Protein AF-0000000083949995 (afdb_homodimer)

pLDDT: mean 86.21, std 14.15, range [39.47, 97.12]

Solvent-accessible surface area (backbone atoms only — not comparable to full-atom values): 12302 Å² total; per-residue (Å²): 50,72,41,82,47,76,64,85,43,72,35,33,50,28,33,36,35,37,38,55,28,45,65,59,47,41,62,67,45,48,41,55,49,50,54,50,35,31,74,74,56,61,33,30,23,38,38,35,40,34,31,65,62,42,56,24,32,63,64,67,66,66,89,62,36,78,58,65,65,54,72,90,52,53,33,38,36,41,29,36,35,34,86,53,47,53,37,29,50,35,52,46,36,40,58,22,84,34,44,59,39,68,32,53,62,93,39,43,68,59,47,52,51,55,52,45,60,62,25,73,97,50,73,40,82,47,78,64,83,42,73,35,32,50,27,33,36,35,39,38,55,28,46,67,60,47,41,64,66,44,49,41,52,50,50,54,51,34,31,73,75,56,60,30,30,25,40,39,34,40,35,32,65,62,42,57,23,32,64,64,67,62,64,87,64,40,75,59,63,63,54,74,90,54,52,33,38,36,42,28,37,36,33,85,53,48,56,36,30,50,34,52,46,34,41,58,22,83,33,40,55,42,67,32,52,59,93,38,42,68,59,48,50,52,55,53,45,61,61,25,74,98

Radius of gyration: 17.18 Å; Cα contacts (8 Å, |Δi|>4): 533; chains: 2; bounding box: 34×46×38 Å

Structure (mmCIF, N/CA/C/O backbone):
data_AF-0000000083949995-model_v1
#
loop_
_entity.id
_entity.type
_entity.pdbx_description
1 polymer 'DUF3478 domain-containing protein'
#
loop_
_atom_site.group_PDB
_atom_site.id
_atom_site.type_symbol
_atom_site.label_atom_id
_atom_site.label_alt_id
_atom_site.label_comp_id
_atom_site.label_asym_id
_atom_site.label_entity_id
_atom_site.label_seq_id
_atom_site.pdbx_PDB_ins_code
_atom_site.Cartn_x
_atom_site.Cartn_y
_atom_site.Cartn_z
_atom_site.occupancy
_atom_site.B_iso_or_equiv
_atom_site.auth_seq_id
_atom_site.auth_comp_id
_atom_site.auth_asym_id
_atom_site.auth_atom_id
_atom_site.pdbx_PDB_model_num
ATOM 1 N N . MET A 1 1 ? 6.445 -4.422 -16.141 1 88 1 MET A N 1
ATOM 2 C CA . MET A 1 1 ? 5.672 -5.441 -16.859 1 88 1 MET A CA 1
ATOM 3 C C . MET A 1 1 ? 5.277 -6.57 -15.906 1 88 1 MET A C 1
ATOM 5 O O . MET A 1 1 ? 6.07 -6.984 -15.062 1 88 1 MET A O 1
ATOM 9 N N . LEU A 1 2 ? 4.105 -7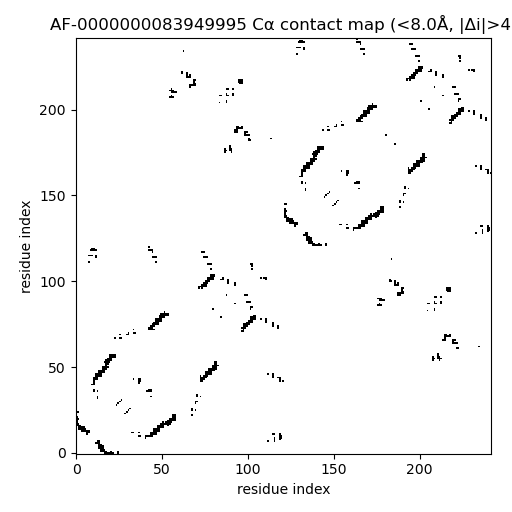.035 -16.078 1 89.69 2 LEU A N 1
ATOM 10 C CA . LEU A 1 2 ? 3.6 -8.172 -15.32 1 89.69 2 LEU A CA 1
ATOM 11 C C . LEU A 1 2 ? 3.406 -9.391 -16.219 1 89.69 2 LEU A C 1
ATOM 13 O O . LEU A 1 2 ? 2.799 -9.281 -17.297 1 89.69 2 LEU A O 1
ATOM 17 N N . CYS A 1 3 ? 3.977 -10.516 -15.781 1 91.12 3 CYS A N 1
ATOM 18 C CA . CYS A 1 3 ? 3.838 -11.758 -16.531 1 91.12 3 CYS A CA 1
ATOM 19 C C . CYS A 1 3 ? 3.33 -12.883 -15.641 1 91.12 3 CYS A C 1
ATOM 21 O O . CYS A 1 3 ? 3.756 -13.008 -14.492 1 91.12 3 CYS A O 1
ATOM 23 N N . GLN A 1 4 ? 2.465 -13.617 -16.266 1 92.25 4 GLN A N 1
ATOM 24 C CA . GLN A 1 4 ? 1.981 -14.758 -15.5 1 92.25 4 GLN A CA 1
ATOM 25 C C . GLN A 1 4 ? 3.033 -15.867 -15.438 1 92.25 4 GLN A C 1
ATOM 27 O O . GLN A 1 4 ? 3.695 -16.156 -16.438 1 92.25 4 GLN A O 1
ATOM 32 N N . ILE A 1 5 ? 3.17 -16.438 -14.266 1 94.69 5 ILE A N 1
ATOM 33 C CA . ILE A 1 5 ? 4.016 -17.609 -14.062 1 94.69 5 ILE A CA 1
ATOM 34 C C . ILE A 1 5 ? 3.164 -18.781 -13.586 1 94.69 5 ILE A C 1
ATOM 36 O O . ILE A 1 5 ? 1.968 -18.625 -13.328 1 94.69 5 ILE A O 1
ATOM 40 N N . PRO A 1 6 ? 3.713 -19.938 -13.57 1 93.38 6 PRO A N 1
ATOM 41 C CA . PRO A 1 6 ? 2.904 -21.094 -13.172 1 93.38 6 PRO A CA 1
ATOM 42 C C . PRO A 1 6 ? 2.289 -20.922 -11.781 1 93.38 6 PRO A C 1
ATOM 44 O O . PRO A 1 6 ? 2.93 -20.375 -10.883 1 93.38 6 PRO A O 1
ATOM 47 N N . ASP A 1 7 ? 1.071 -21.375 -11.672 1 90.69 7 ASP A N 1
ATOM 48 C CA . ASP A 1 7 ? 0.373 -21.297 -10.391 1 90.69 7 ASP A CA 1
ATOM 49 C C . ASP A 1 7 ? 1.076 -22.125 -9.328 1 90.69 7 ASP A C 1
ATOM 51 O O . ASP A 1 7 ? 1.482 -23.266 -9.586 1 90.69 7 ASP A O 1
ATOM 55 N N . ILE A 1 8 ? 1.112 -21.562 -8.18 1 94 8 ILE A N 1
ATOM 56 C CA . ILE A 1 8 ? 1.833 -22.266 -7.121 1 94 8 ILE A CA 1
ATOM 57 C C . ILE A 1 8 ? 0.84 -22.984 -6.203 1 94 8 ILE A C 1
ATOM 59 O O . ILE A 1 8 ? 1.227 -23.844 -5.41 1 94 8 ILE A O 1
ATOM 63 N N . ALA A 1 9 ? -0.444 -22.625 -6.25 1 93.12 9 ALA A N 1
ATOM 64 C CA . ALA A 1 9 ? -1.519 -23.219 -5.465 1 93.12 9 ALA A CA 1
ATOM 65 C C . ALA A 1 9 ? -2.887 -22.797 -5.992 1 93.12 9 ALA A C 1
ATOM 67 O O . ALA A 1 9 ? -2.998 -21.828 -6.738 1 93.12 9 ALA A O 1
ATOM 68 N N . LYS A 1 10 ? -3.861 -23.547 -5.633 1 91 10 LYS A N 1
ATOM 69 C CA . LYS A 1 10 ? -5.219 -23.156 -5.996 1 91 10 LYS A CA 1
ATOM 70 C C . LYS A 1 10 ? -5.582 -21.812 -5.395 1 91 10 LYS A C 1
ATOM 72 O O . LYS A 1 10 ? -5.262 -21.531 -4.238 1 91 10 LYS A O 1
ATOM 77 N N . GLY A 1 11 ? -6.195 -20.953 -6.227 1 94 11 GLY A N 1
ATOM 78 C CA . GLY A 1 11 ? -6.68 -19.672 -5.73 1 94 11 GLY A CA 1
ATOM 79 C C . GLY A 1 11 ? -5.59 -18.625 -5.633 1 94 11 GLY A C 1
ATOM 80 O O . GLY A 1 11 ? -5.828 -17.516 -5.148 1 94 11 GLY A O 1
ATOM 81 N N . VAL A 1 12 ? -4.375 -19.078 -6.082 1 96.69 12 VAL A N 1
ATOM 82 C CA . VAL A 1 12 ? -3.256 -18.141 -6.035 1 96.69 12 VAL A CA 1
ATOM 83 C C . VAL A 1 12 ? -2.879 -17.703 -7.453 1 96.69 12 VAL A C 1
ATOM 85 O O . VAL A 1 12 ? -2.51 -18.547 -8.281 1 96.69 12 VAL A O 1
ATOM 88 N N . ILE A 1 13 ? -3.027 -16.453 -7.723 1 96.56 13 ILE A N 1
ATOM 89 C CA . ILE A 1 13 ? -2.518 -15.891 -8.969 1 96.56 13 ILE A CA 1
ATOM 90 C C . ILE A 1 13 ? -1.02 -15.625 -8.844 1 96.56 13 ILE A C 1
ATOM 92 O O . ILE A 1 13 ? -0.593 -14.836 -7.992 1 96.56 13 ILE A O 1
ATOM 96 N N . SER A 1 14 ? -0.223 -16.266 -9.672 1 97.12 14 SER A N 1
ATOM 97 C CA . SER A 1 14 ? 1.23 -16.156 -9.609 1 97.12 14 SER A CA 1
ATOM 98 C C . SER A 1 14 ? 1.772 -15.312 -10.766 1 97.12 14 SER A C 1
ATOM 100 O O . SER A 1 14 ? 1.531 -15.633 -11.93 1 97.12 14 SER A O 1
ATOM 102 N N . LEU A 1 15 ? 2.551 -14.281 -10.367 1 96.56 15 LEU A N 1
ATOM 103 C CA . LEU A 1 15 ? 3.027 -13.336 -11.367 1 96.56 15 LEU A CA 1
ATOM 104 C C . LEU A 1 15 ? 4.512 -13.047 -11.18 1 96.56 15 LEU A C 1
ATOM 106 O O . LEU A 1 15 ? 5.062 -13.273 -10.102 1 96.56 15 LEU A O 1
ATOM 110 N N . PHE A 1 16 ? 5.102 -12.578 -12.258 1 95.44 16 PHE A N 1
ATOM 111 C CA . PHE A 1 16 ? 6.438 -12 -12.258 1 95.44 16 PHE A CA 1
ATOM 112 C C . PHE A 1 16 ? 6.398 -10.539 -12.688 1 95.44 16 PHE A C 1
ATOM 114 O O . PHE A 1 16 ? 5.742 -10.195 -13.672 1 95.44 16 PHE A O 1
ATOM 121 N N . ALA A 1 17 ? 7.055 -9.719 -11.891 1 93.62 17 ALA A N 1
ATOM 122 C CA . ALA A 1 17 ? 7.051 -8.281 -12.164 1 93.62 17 ALA A CA 1
ATOM 123 C C . ALA A 1 17 ? 8.469 -7.766 -12.406 1 93.62 17 ALA A C 1
ATOM 125 O O . ALA A 1 17 ? 9.375 -8.062 -11.633 1 93.62 17 ALA A O 1
ATOM 126 N N . SER A 1 18 ? 8.586 -6.984 -13.492 1 91.31 18 SER A N 1
ATOM 127 C CA . SER A 1 18 ? 9.875 -6.383 -13.82 1 91.31 18 SER A CA 1
ATOM 128 C C . SER A 1 18 ? 9.703 -5.016 -14.477 1 91.31 18 SER A C 1
ATOM 130 O O . SER A 1 18 ? 8.734 -4.793 -15.211 1 91.31 18 SER A O 1
ATOM 132 N N . GLY A 1 19 ? 10.688 -4.207 -14.164 1 88.44 19 GLY A N 1
ATOM 133 C CA . GLY A 1 19 ? 10.633 -2.883 -14.758 1 88.44 19 GLY A CA 1
ATOM 134 C C . GLY A 1 19 ? 9.453 -2.061 -14.281 1 88.44 19 GLY A C 1
ATOM 135 O O . GLY A 1 19 ? 9.164 -2.023 -13.078 1 88.44 19 GLY A O 1
ATOM 136 N N . ARG A 1 20 ? 8.828 -1.387 -15.25 1 84.06 20 ARG A N 1
ATOM 137 C CA . ARG A 1 20 ? 7.688 -0.539 -14.93 1 84.06 20 ARG A CA 1
ATOM 138 C C . ARG A 1 20 ? 6.375 -1.277 -15.172 1 84.06 20 ARG A C 1
ATOM 140 O O . ARG A 1 20 ? 6.172 -1.866 -16.234 1 84.06 20 ARG A O 1
ATOM 147 N N . ILE A 1 21 ? 5.602 -1.293 -14.133 1 84.12 21 ILE A N 1
ATOM 148 C CA . ILE A 1 21 ? 4.27 -1.872 -14.289 1 84.12 21 ILE A CA 1
ATOM 149 C C . ILE A 1 21 ? 3.301 -0.808 -14.797 1 84.12 21 ILE A C 1
ATOM 151 O O . ILE A 1 21 ? 3.248 0.301 -14.258 1 84.12 21 ILE A O 1
ATOM 155 N N . THR A 1 22 ? 2.551 -1.079 -15.781 1 80.81 22 THR A N 1
ATOM 156 C CA . THR A 1 22 ? 1.677 -0.089 -16.406 1 80.81 22 THR A CA 1
ATOM 157 C C . THR A 1 22 ? 0.242 -0.25 -15.906 1 80.81 22 THR A C 1
ATOM 159 O O . THR A 1 22 ? -0.129 -1.309 -15.398 1 80.81 22 THR A O 1
ATOM 162 N N . ALA A 1 23 ? -0.52 0.816 -16.156 1 76.69 23 ALA A N 1
ATOM 163 C CA . ALA A 1 23 ? -1.946 0.762 -15.852 1 76.69 23 ALA A CA 1
ATOM 164 C C . ALA A 1 23 ? -2.641 -0.337 -16.641 1 76.69 23 ALA A C 1
ATOM 166 O O . ALA A 1 23 ? -3.578 -0.97 -16.156 1 76.69 23 ALA A O 1
ATOM 167 N N . GLU A 1 24 ? -2.135 -0.573 -17.766 1 80.5 24 GLU A N 1
ATOM 168 C CA . GLU A 1 24 ? -2.697 -1.604 -18.641 1 80.5 24 GLU A CA 1
ATOM 169 C C . GLU A 1 24 ? -2.504 -2.994 -18.031 1 80.5 24 GLU A C 1
ATOM 171 O O . GLU A 1 24 ? -3.379 -3.855 -18.156 1 80.5 24 GLU A O 1
ATOM 176 N N . ASP A 1 25 ? -1.378 -3.207 -17.422 1 83.69 25 ASP A N 1
ATOM 177 C CA . ASP A 1 25 ? -1.122 -4.484 -16.766 1 83.69 25 ASP A CA 1
ATOM 178 C C . ASP A 1 25 ? -2.154 -4.758 -15.672 1 83.69 25 ASP A C 1
ATOM 180 O O . ASP A 1 25 ? -2.646 -5.883 -15.539 1 83.69 25 ASP A O 1
ATOM 184 N N . TYR A 1 26 ? -2.527 -3.729 -15.039 1 83.06 26 TYR A N 1
ATOM 185 C CA . TYR A 1 26 ? -3.498 -3.885 -13.961 1 83.06 26 TYR A CA 1
ATOM 186 C C . TYR A 1 26 ? -4.91 -4.047 -14.516 1 83.06 26 TYR A C 1
ATOM 188 O O . TYR A 1 26 ? -5.641 -4.953 -14.117 1 83.06 26 TYR A O 1
ATOM 196 N N . ARG A 1 27 ? -5.203 -3.18 -15.422 1 82.69 27 ARG A N 1
ATOM 197 C CA . ARG A 1 27 ? -6.57 -3.105 -15.93 1 82.69 27 ARG A CA 1
ATOM 198 C C . ARG A 1 27 ? -6.902 -4.316 -16.797 1 82.69 27 ARG A C 1
ATOM 200 O O . ARG A 1 27 ? -8.008 -4.859 -16.719 1 82.69 27 ARG A O 1
ATOM 207 N N . THR A 1 28 ? -5.934 -4.742 -17.5 1 84.12 28 THR A N 1
ATOM 208 C CA . THR A 1 28 ? -6.258 -5.73 -18.516 1 84.12 28 THR A CA 1
ATOM 209 C C . THR A 1 28 ? -5.906 -7.137 -18.047 1 84.12 28 THR A C 1
ATOM 211 O O . THR A 1 28 ? -6.547 -8.109 -18.453 1 84.12 28 THR A O 1
ATOM 214 N N . TYR A 1 29 ? -5.004 -7.129 -17.172 1 86.81 29 TYR A N 1
ATOM 215 C CA . TYR A 1 29 ? -4.566 -8.469 -16.781 1 86.81 29 TYR A CA 1
ATOM 216 C C . TYR A 1 29 ? -4.98 -8.781 -15.359 1 86.81 29 TYR A C 1
ATOM 218 O O . TYR A 1 29 ? -5.734 -9.727 -15.117 1 86.81 29 TYR A O 1
ATOM 226 N N . LEU A 1 30 ? -4.602 -7.98 -14.445 1 89.81 30 LEU A N 1
ATOM 227 C CA . LEU A 1 30 ? -4.742 -8.328 -13.031 1 89.81 30 LEU A CA 1
ATOM 228 C C . LEU A 1 30 ? -6.199 -8.234 -12.594 1 89.81 30 LEU A C 1
ATOM 230 O O . LEU A 1 30 ? -6.703 -9.125 -11.906 1 89.81 30 LEU A O 1
ATOM 234 N N . ARG A 1 31 ? -6.867 -7.199 -13.047 1 91.38 31 ARG A N 1
ATOM 235 C CA . ARG A 1 31 ? -8.25 -6.973 -12.625 1 91.38 31 ARG A CA 1
ATOM 236 C C . ARG A 1 31 ? -9.148 -8.125 -13.062 1 91.38 31 ARG A C 1
ATOM 238 O O . ARG A 1 31 ? -9.852 -8.711 -12.242 1 91.38 31 ARG A O 1
ATOM 245 N N . PRO A 1 32 ? -9.086 -8.547 -14.344 1 93.94 32 PRO A N 1
ATOM 246 C CA . PRO A 1 32 ? -9.914 -9.688 -14.758 1 93.94 32 PRO A CA 1
ATOM 247 C C . PRO A 1 32 ? -9.5 -10.992 -14.094 1 93.94 32 PRO A C 1
ATOM 249 O O . PRO A 1 32 ? -10.352 -11.844 -13.812 1 93.94 32 PRO A O 1
ATOM 252 N N . ALA A 1 33 ? -8.266 -11.148 -13.875 1 93.56 33 ALA A N 1
ATOM 253 C CA . ALA A 1 33 ? -7.773 -12.367 -13.227 1 93.56 33 ALA A CA 1
ATOM 254 C C . ALA A 1 33 ? -8.328 -12.5 -11.812 1 93.56 33 ALA A C 1
ATOM 256 O O . ALA A 1 33 ? -8.773 -13.578 -11.414 1 93.56 33 ALA A O 1
ATOM 257 N N . ILE A 1 34 ? -8.383 -11.43 -11.117 1 94.75 34 ILE A N 1
ATOM 258 C CA . ILE A 1 34 ? -8.883 -11.445 -9.742 1 94.75 34 ILE A CA 1
ATOM 259 C C . ILE A 1 34 ? -10.367 -11.805 -9.742 1 94.75 34 ILE A C 1
ATOM 261 O O . ILE A 1 34 ? -10.812 -12.625 -8.93 1 94.75 34 ILE A O 1
ATOM 265 N N . LYS A 1 35 ? -11.078 -11.258 -10.672 1 95.06 35 LYS A N 1
ATOM 266 C CA . LYS A 1 35 ? -12.508 -11.523 -10.75 1 95.06 35 LYS A CA 1
ATOM 267 C C . LYS A 1 35 ? -12.781 -12.992 -11.078 1 95.06 35 LYS A C 1
ATOM 269 O O . LYS A 1 35 ? -13.648 -13.617 -10.469 1 95.06 35 LYS A O 1
ATOM 274 N N . SER A 1 36 ? -12.023 -13.461 -11.977 1 94.81 36 SER A N 1
ATOM 275 C CA . SER A 1 36 ? -12.188 -14.852 -12.391 1 94.81 36 SER A CA 1
ATOM 276 C C . SER A 1 36 ? -11.867 -15.812 -11.25 1 94.81 36 SER A C 1
ATOM 278 O O . SER A 1 36 ? -12.609 -16.766 -11 1 94.81 36 SER A O 1
ATOM 280 N N . TYR A 1 37 ? -10.75 -15.555 -10.609 1 94.06 37 TYR A N 1
ATOM 281 C CA . TYR A 1 37 ? -10.344 -16.422 -9.5 1 94.06 37 TYR A CA 1
ATOM 282 C C . TYR A 1 37 ? -11.352 -16.359 -8.359 1 94.06 37 TYR A C 1
ATOM 284 O O . TYR A 1 37 ? -11.617 -17.359 -7.699 1 94.06 37 TYR A O 1
ATOM 292 N N . ARG A 1 38 ? -11.883 -15.195 -8.172 1 94.88 38 ARG A N 1
ATOM 293 C CA . ARG A 1 38 ? -12.891 -15.039 -7.121 1 94.88 38 ARG A CA 1
ATOM 294 C C . ARG A 1 38 ? -14.117 -15.891 -7.41 1 94.88 38 ARG A C 1
ATOM 296 O O . ARG A 1 38 ? -14.656 -16.547 -6.512 1 94.88 38 ARG A O 1
ATOM 303 N N . GLN A 1 39 ? -14.531 -15.93 -8.602 1 94.31 39 GLN A N 1
ATOM 304 C CA . GLN A 1 39 ? -15.695 -16.703 -9.016 1 94.31 39 GLN A CA 1
ATOM 305 C C . GLN A 1 39 ? -15.43 -18.188 -8.93 1 94.31 39 GLN A C 1
ATOM 307 O O . GLN A 1 39 ? -16.312 -18.969 -8.531 1 94.31 39 GLN A O 1
ATOM 312 N N . GLU A 1 40 ? -14.227 -18.531 -9.164 1 92.81 40 GLU A N 1
ATOM 313 C CA . GLU A 1 40 ? -13.898 -19.953 -9.266 1 92.81 40 GLU A CA 1
ATOM 314 C C . GLU A 1 40 ? -13.547 -20.531 -7.902 1 92.81 40 GLU A C 1
ATOM 316 O O . GLU A 1 40 ? -13.93 -21.672 -7.59 1 92.81 40 GLU A O 1
ATOM 321 N N . TRP A 1 41 ? -12.867 -19.719 -7.039 1 91.81 41 TRP A N 1
ATOM 322 C CA . TRP A 1 41 ? -12.289 -20.312 -5.84 1 91.81 41 TRP A CA 1
ATOM 323 C C . TRP A 1 41 ? -12.766 -19.594 -4.582 1 91.81 41 TRP A C 1
ATOM 325 O O . TRP A 1 41 ? -12.539 -20.078 -3.467 1 91.81 41 TRP A O 1
ATOM 335 N N . GLY A 1 42 ? -13.375 -18.469 -4.781 1 91.5 42 GLY A N 1
ATOM 336 C CA . GLY A 1 42 ? -13.758 -17.656 -3.633 1 91.5 42 GLY A CA 1
ATOM 337 C C . GLY A 1 42 ? -12.609 -16.859 -3.061 1 91.5 42 GLY A C 1
ATOM 338 O O . GLY A 1 42 ? -12.578 -15.625 -3.18 1 91.5 42 GLY A O 1
ATOM 339 N N . GLN A 1 43 ? -11.617 -17.609 -2.68 1 92.56 43 GLN A N 1
ATOM 340 C CA . GLN A 1 43 ? -10.422 -16.953 -2.168 1 92.56 43 GLN A CA 1
ATOM 341 C C . GLN A 1 43 ? -9.492 -16.531 -3.305 1 92.56 43 GLN A C 1
ATOM 343 O O . GLN A 1 43 ? -9.273 -17.297 -4.242 1 92.56 43 GLN A O 1
ATOM 348 N N . VAL A 1 44 ? -9.008 -15.367 -3.199 1 95.44 44 VAL A N 1
ATOM 349 C CA . VAL A 1 44 ? -8.07 -14.883 -4.207 1 95.44 44 VAL A CA 1
ATOM 350 C C . VAL A 1 44 ? -6.809 -14.352 -3.529 1 95.44 44 VAL A C 1
ATOM 352 O O . VAL A 1 44 ? -6.859 -13.367 -2.787 1 95.44 44 VAL A O 1
ATOM 355 N N . CYS A 1 45 ? -5.742 -15.016 -3.787 1 96.38 45 CYS A N 1
ATOM 356 C CA . CYS A 1 45 ? -4.434 -14.625 -3.277 1 96.38 45 CYS A CA 1
ATOM 357 C C . CYS A 1 45 ? -3.473 -14.312 -4.418 1 96.38 45 CYS A C 1
ATOM 359 O O . CYS A 1 45 ? -3.578 -14.898 -5.496 1 96.38 45 CYS A O 1
ATOM 361 N N . LEU A 1 46 ? -2.57 -13.414 -4.168 1 96.56 46 LEU A N 1
ATOM 362 C CA . LEU A 1 46 ? -1.597 -12.992 -5.168 1 96.56 46 LEU A CA 1
ATOM 363 C C . LEU A 1 46 ? -0.176 -13.305 -4.711 1 96.56 46 LEU A C 1
ATOM 365 O O . LEU A 1 46 ? 0.202 -12.977 -3.582 1 96.56 46 LEU A O 1
ATOM 369 N N . TYR A 1 47 ? 0.503 -13.945 -5.531 1 96.81 47 TYR A N 1
ATOM 370 C CA . TYR A 1 47 ? 1.932 -14.211 -5.402 1 96.81 47 TYR A CA 1
ATOM 371 C C . TYR A 1 47 ? 2.719 -13.508 -6.5 1 96.81 47 TYR A C 1
ATOM 373 O O . TYR A 1 47 ? 2.527 -13.789 -7.684 1 96.81 47 TYR A O 1
ATOM 381 N N . ILE A 1 48 ? 3.709 -12.578 -6.148 1 96.5 48 ILE A N 1
ATOM 382 C CA . ILE A 1 48 ? 4.43 -11.797 -7.145 1 96.5 48 ILE A CA 1
ATOM 383 C C . ILE A 1 48 ? 5.934 -11.906 -6.898 1 96.5 48 ILE A C 1
ATOM 385 O O . ILE A 1 48 ? 6.434 -11.461 -5.863 1 96.5 48 ILE A O 1
ATOM 389 N N . GLU A 1 49 ? 6.586 -12.477 -7.844 1 97.12 49 GLU A N 1
ATOM 390 C CA . GLU A 1 49 ? 8.047 -12.414 -7.848 1 97.12 49 GLU A CA 1
ATOM 391 C C . GLU A 1 49 ? 8.539 -11.133 -8.516 1 97.12 49 GLU A C 1
ATOM 393 O O . GLU A 1 49 ? 8.258 -10.891 -9.688 1 97.12 49 GLU A O 1
ATOM 398 N N . ALA A 1 50 ? 9.305 -10.359 -7.832 1 95.62 50 ALA A N 1
ATOM 399 C CA . ALA A 1 50 ? 9.766 -9.07 -8.336 1 95.62 50 ALA A CA 1
ATOM 400 C C . ALA A 1 50 ? 11.242 -9.125 -8.727 1 95.62 50 ALA A C 1
ATOM 402 O O . ALA A 1 50 ? 12.062 -9.656 -7.98 1 95.62 50 ALA A O 1
ATOM 403 N N . ASP A 1 51 ? 11.492 -8.547 -9.805 1 94.19 51 ASP A N 1
ATOM 404 C CA . ASP A 1 51 ? 12.859 -8.391 -10.297 1 94.19 51 ASP A CA 1
ATOM 405 C C . ASP A 1 51 ? 13.547 -7.211 -9.617 1 94.19 51 ASP A C 1
ATOM 407 O O . ASP A 1 51 ? 12.891 -6.281 -9.156 1 94.19 51 ASP A O 1
ATOM 411 N N . VAL A 1 52 ? 14.875 -7.164 -9.633 1 92.25 52 VAL A N 1
ATOM 412 C CA . VAL A 1 52 ? 15.656 -6.113 -8.984 1 92.25 52 VAL A CA 1
ATOM 413 C C . VAL A 1 52 ? 15.469 -4.797 -9.734 1 92.25 52 VAL A C 1
ATOM 415 O O . VAL A 1 52 ? 15.742 -3.723 -9.188 1 92.25 52 VAL A O 1
ATOM 418 N N . LEU A 1 53 ? 14.938 -4.863 -10.953 1 91.06 53 LEU A N 1
ATOM 419 C CA . LEU A 1 53 ? 14.781 -3.664 -11.766 1 91.06 53 LEU A CA 1
ATOM 420 C C . LEU A 1 53 ? 13.375 -3.09 -11.617 1 91.06 53 LEU A C 1
ATOM 422 O O . LEU A 1 53 ? 13.016 -2.123 -12.297 1 91.06 53 LEU A O 1
ATOM 426 N N . LEU A 1 54 ? 12.602 -3.602 -10.711 1 90.69 54 LEU A N 1
ATOM 427 C CA . LEU A 1 54 ? 11.234 -3.139 -10.516 1 90.69 54 LEU A CA 1
ATOM 428 C C . LEU A 1 54 ? 11.211 -1.697 -10.016 1 90.69 54 LEU A C 1
ATOM 430 O O . LEU A 1 54 ? 11.906 -1.357 -9.055 1 90.69 54 LEU A O 1
ATOM 434 N N . GLU A 1 55 ? 10.461 -0.797 -10.609 1 81.88 55 GLU A N 1
ATOM 435 C CA . GLU A 1 55 ? 10.344 0.613 -10.258 1 81.88 55 GLU A CA 1
ATOM 436 C C . GLU A 1 55 ? 8.961 0.921 -9.68 1 81.88 55 GLU A C 1
ATOM 438 O O . GLU A 1 55 ? 8.797 1.9 -8.945 1 81.88 55 GLU A O 1
ATOM 443 N N . GLY A 1 56 ? 8.078 0.115 -9.977 1 70.06 56 GLY A N 1
ATOM 444 C CA . GLY A 1 56 ? 6.695 0.377 -9.617 1 70.06 56 GLY A CA 1
ATOM 445 C C . GLY A 1 56 ? 5.812 0.646 -10.828 1 70.06 56 GLY A C 1
ATOM 446 O O . GLY A 1 56 ? 5.988 0.028 -11.875 1 70.06 56 GLY A O 1
ATOM 447 N N . TRP A 1 57 ? 4.773 1.236 -10.672 1 61.16 57 TRP A N 1
ATOM 448 C CA . TRP A 1 57 ? 3.867 1.475 -11.789 1 61.16 57 TRP A CA 1
ATOM 449 C C . TRP A 1 57 ? 3.914 2.936 -12.227 1 61.16 57 TRP A C 1
ATOM 451 O O . TRP A 1 57 ? 4.395 3.797 -11.484 1 61.16 57 TRP A O 1
ATOM 461 N N . GLU A 1 58 ? 3.83 3.189 -13.703 1 55.19 58 GLU A N 1
ATOM 462 C CA . GLU A 1 58 ? 3.771 4.551 -14.234 1 55.19 58 GLU A CA 1
ATOM 463 C C . GLU A 1 58 ? 2.67 5.359 -13.555 1 55.19 58 GLU A C 1
ATOM 465 O O . GLU A 1 58 ? 1.507 4.949 -13.547 1 55.19 58 GLU A O 1
ATOM 470 N N . MET A 1 59 ? 3.045 5.863 -12.625 1 48.41 59 MET A N 1
ATOM 471 C CA . MET A 1 59 ? 2.016 6.734 -12.062 1 48.41 59 MET A CA 1
ATOM 472 C C . MET A 1 59 ? 1.436 7.652 -13.125 1 48.41 59 MET A C 1
ATOM 474 O O . MET A 1 59 ? 2.17 8.391 -13.781 1 48.41 59 MET A O 1
ATOM 478 N N . ALA A 1 60 ? 0.866 7.453 -14.242 1 44 60 ALA A N 1
ATOM 479 C CA . ALA A 1 60 ? 0.244 8.695 -14.703 1 44 60 ALA A CA 1
ATOM 480 C C . ALA A 1 60 ? -0.053 9.625 -13.539 1 44 60 ALA A C 1
ATOM 482 O O . ALA A 1 60 ? -0.209 9.18 -12.398 1 44 60 ALA A O 1
ATOM 483 N N . SER A 1 61 ? -0.248 11.094 -13.789 1 39.62 61 SER A N 1
ATOM 484 C CA . SER A 1 61 ? -0.368 12.281 -12.953 1 39.62 61 SER A CA 1
ATOM 485 C C . SER A 1 61 ? -1.064 11.961 -11.633 1 39.62 61 SER A C 1
ATOM 487 O O . SER A 1 61 ? -2.008 11.172 -11.602 1 39.62 61 SER A O 1
ATOM 489 N N . LEU A 1 62 ? -0.515 12.039 -10.32 1 41.31 62 LEU A N 1
ATOM 490 C CA . LEU A 1 62 ? -1.063 12.32 -9 1 41.31 62 LEU A CA 1
ATOM 491 C C . LEU A 1 62 ? -2.48 12.875 -9.102 1 41.31 62 LEU A C 1
ATOM 493 O O . LEU A 1 62 ? -3.242 12.828 -8.133 1 41.31 62 LEU A O 1
ATOM 497 N N . SER A 1 63 ? -2.598 14.023 -9.781 1 39.94 63 SER A N 1
ATOM 498 C CA . SER A 1 63 ? -3.852 14.773 -9.75 1 39.94 63 SER A CA 1
ATOM 499 C C . SER A 1 63 ? -5.039 13.875 -10.078 1 39.94 63 SER A C 1
ATOM 501 O O . SER A 1 63 ? -6.191 14.266 -9.875 1 39.94 63 SER A O 1
ATOM 503 N N . GLY A 1 64 ? -4.887 13.031 -11.156 1 40.53 64 GLY A N 1
ATOM 504 C CA . GLY A 1 64 ? -5.957 12.102 -11.492 1 40.53 64 GLY A CA 1
ATOM 505 C C . GLY A 1 64 ? -5.871 10.789 -10.734 1 40.53 64 GLY A C 1
ATOM 506 O O . GLY A 1 64 ? -5.57 9.75 -11.32 1 40.53 64 GLY A O 1
ATOM 507 N N . ALA A 1 65 ? -5.355 10.719 -9.797 1 42.38 65 ALA A N 1
ATOM 508 C CA . ALA A 1 65 ? -5.281 9.602 -8.844 1 42.38 65 ALA A CA 1
ATOM 509 C C . ALA A 1 65 ? -6.422 8.617 -9.07 1 42.38 65 ALA A C 1
ATOM 511 O O . ALA A 1 65 ? -7.129 8.25 -8.133 1 42.38 65 ALA A O 1
ATOM 512 N N . GLY A 1 66 ? -7.207 8.836 -9.883 1 47.22 66 GLY A N 1
ATOM 513 C CA . GLY A 1 66 ? -8.305 7.902 -10.086 1 47.22 66 GLY A CA 1
ATOM 514 C C . GLY A 1 66 ? -7.844 6.469 -10.266 1 47.22 66 GLY A C 1
ATOM 515 O O . GLY A 1 66 ? -7.684 5.996 -11.391 1 47.22 66 GLY A O 1
ATOM 516 N N . GLU A 1 67 ? -6.773 6.164 -9.438 1 54.09 67 GLU A N 1
ATOM 517 C CA . GLU A 1 67 ? -5.902 4.992 -9.383 1 54.09 67 GLU A CA 1
ATOM 518 C C . GLU A 1 67 ? -6.695 3.703 -9.555 1 54.09 67 GLU A C 1
ATOM 520 O O . GLU A 1 67 ? -7.906 3.676 -9.312 1 54.09 67 GLU A O 1
ATOM 525 N N . VAL A 1 68 ? -6.121 2.949 -10.445 1 61.06 68 VAL A N 1
ATOM 526 C CA . VAL A 1 68 ? -6.633 1.599 -10.656 1 61.06 68 VAL A CA 1
ATOM 527 C C . VAL A 1 68 ? -6.863 0.919 -9.312 1 61.06 68 VAL A C 1
ATOM 529 O O . VAL A 1 68 ? -5.938 0.781 -8.508 1 61.06 68 VAL A O 1
ATOM 532 N N . GLN A 1 69 ? -8.047 1.036 -8.797 1 75.19 69 GLN A N 1
ATOM 533 C CA . GLN A 1 69 ? -8.422 0.227 -7.645 1 75.19 69 GLN A CA 1
ATOM 534 C C . GLN A 1 69 ? -8.789 -1.193 -8.062 1 75.19 69 GLN A C 1
ATOM 536 O O . GLN A 1 69 ? -9.641 -1.39 -8.93 1 75.19 69 GLN A O 1
ATOM 541 N N . LEU A 1 70 ? -7.93 -2.039 -7.512 1 85.75 70 LEU A N 1
ATOM 542 C CA . LEU A 1 70 ? -8.18 -3.453 -7.777 1 85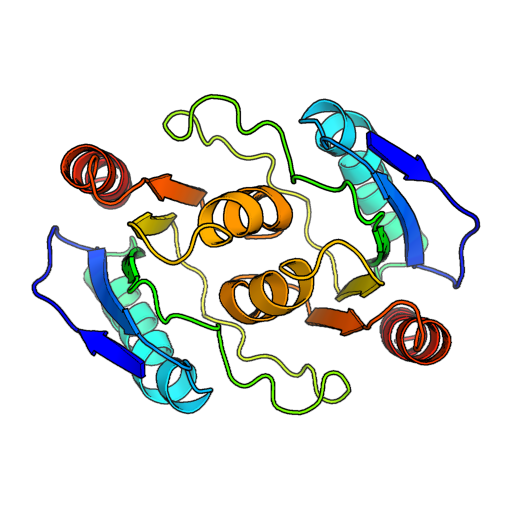.75 70 LEU A CA 1
ATOM 543 C C . LEU A 1 70 ? -9.375 -3.955 -6.973 1 85.75 70 LEU A C 1
ATOM 545 O O . LEU A 1 70 ? -9.664 -3.434 -5.895 1 85.75 70 LEU A O 1
ATOM 549 N N . PRO A 1 71 ? -10.086 -4.93 -7.633 1 88.69 71 PRO A N 1
ATOM 550 C CA . PRO A 1 71 ? -11.094 -5.59 -6.797 1 88.69 71 PRO A CA 1
ATOM 551 C C . PRO A 1 71 ? -10.492 -6.195 -5.527 1 88.69 71 PRO A C 1
ATOM 553 O O . PRO A 1 71 ? -9.281 -6.41 -5.453 1 88.69 71 PRO A O 1
ATOM 556 N N . PRO A 1 72 ? -11.352 -6.43 -4.578 1 89.5 72 PRO A N 1
ATOM 557 C CA . PRO A 1 72 ? -10.836 -6.984 -3.326 1 89.5 72 PRO A CA 1
ATOM 558 C C . PRO A 1 72 ? -10.172 -8.352 -3.514 1 89.5 72 PRO A C 1
ATOM 560 O O . PRO A 1 72 ? -10.617 -9.148 -4.344 1 89.5 72 PRO A O 1
ATOM 563 N N . PHE A 1 73 ? -9.172 -8.617 -2.793 1 92.81 73 PHE A N 1
ATOM 564 C CA . PHE A 1 73 ? -8.477 -9.898 -2.684 1 92.81 73 PHE A CA 1
ATOM 565 C C . PHE A 1 73 ? -8.031 -10.148 -1.246 1 92.81 73 PHE A C 1
ATOM 567 O O . PHE A 1 73 ? -8.164 -9.273 -0.388 1 92.81 73 PHE A O 1
ATOM 574 N N . ASP A 1 74 ? -7.516 -11.297 -1.007 1 92.31 74 ASP A N 1
ATOM 575 C CA . ASP A 1 74 ? -7.43 -11.703 0.392 1 92.31 74 ASP A CA 1
ATOM 576 C C . ASP A 1 74 ? -6 -11.586 0.913 1 92.31 74 ASP A C 1
ATOM 578 O O . ASP A 1 74 ? -5.785 -11.25 2.078 1 92.31 74 ASP A O 1
ATOM 582 N N . ALA A 1 75 ? -5.07 -11.867 0.024 1 92.88 75 ALA A N 1
ATOM 583 C CA . ALA A 1 75 ? -3.676 -11.781 0.456 1 92.88 75 ALA A CA 1
ATOM 584 C C . ALA A 1 75 ? -2.75 -11.516 -0.729 1 92.88 75 ALA A C 1
ATOM 586 O O . ALA A 1 75 ? -3.055 -11.898 -1.86 1 92.88 75 ALA A O 1
ATOM 587 N N . LEU A 1 76 ? -1.613 -10.898 -0.417 1 94.5 76 LEU A N 1
ATOM 588 C CA . LEU A 1 76 ? -0.579 -10.555 -1.388 1 94.5 76 LEU A CA 1
ATOM 589 C C . LEU A 1 76 ? 0.811 -10.758 -0.794 1 94.5 76 LEU A C 1
ATOM 591 O O 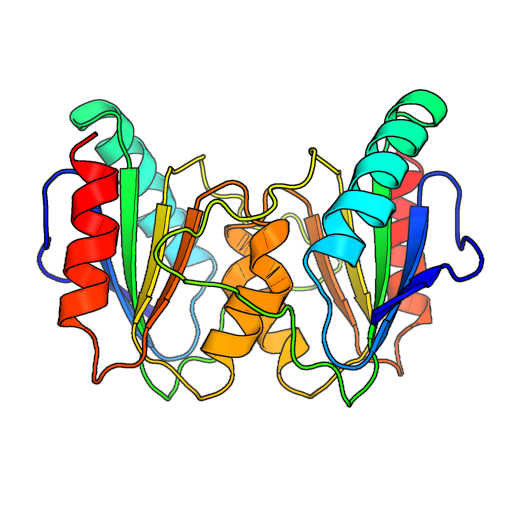. LEU A 1 76 ? 1.088 -10.305 0.318 1 94.5 76 LEU A O 1
ATOM 595 N N . VAL A 1 77 ? 1.642 -11.477 -1.475 1 94.12 77 VAL A N 1
ATOM 596 C CA . VAL A 1 77 ? 3.025 -11.602 -1.031 1 94.12 77 VAL A CA 1
ATOM 597 C C . VAL A 1 77 ? 3.969 -11.234 -2.174 1 94.12 77 VAL A C 1
ATOM 599 O O . VAL A 1 77 ? 3.801 -11.695 -3.303 1 94.12 77 VAL A O 1
ATOM 602 N N . PHE A 1 78 ? 4.906 -10.359 -1.883 1 94.38 78 PHE A N 1
ATOM 603 C CA . PHE A 1 78 ? 6.016 -10.078 -2.785 1 94.38 78 PHE A CA 1
ATOM 604 C C . PHE A 1 78 ? 7.238 -10.914 -2.428 1 94.38 78 PHE A C 1
ATOM 606 O O . PHE A 1 78 ? 7.547 -11.102 -1.249 1 94.38 78 PHE A O 1
ATOM 613 N N . VAL A 1 79 ? 7.875 -11.359 -3.449 1 95.88 79 VAL A N 1
ATOM 614 C CA . VAL A 1 79 ? 9.117 -12.094 -3.256 1 95.88 79 VAL A CA 1
ATOM 615 C C . VAL A 1 79 ? 10.242 -11.422 -4.035 1 95.88 79 VAL A C 1
ATOM 617 O O . VAL A 1 79 ? 10.164 -11.273 -5.258 1 95.88 79 VAL A O 1
ATOM 620 N N . GLY A 1 80 ? 11.25 -10.969 -3.299 1 95.69 80 GLY A N 1
ATOM 621 C CA . GLY A 1 80 ? 12.398 -10.312 -3.914 1 95.69 80 GLY A CA 1
ATOM 622 C C . GLY A 1 80 ? 12.148 -8.852 -4.234 1 95.69 80 GLY A C 1
ATOM 623 O O . GLY A 1 80 ? 11.5 -8.141 -3.463 1 95.69 80 GLY A O 1
ATOM 624 N N . GLY A 1 81 ? 12.789 -8.352 -5.395 1 93.75 81 GLY A N 1
ATOM 625 C CA . GLY A 1 81 ? 12.734 -6.953 -5.773 1 93.75 81 GLY A CA 1
ATOM 626 C C . GLY A 1 81 ? 13.906 -6.141 -5.254 1 93.75 81 GLY A C 1
ATOM 627 O O . GLY A 1 81 ? 14.789 -6.68 -4.586 1 93.75 81 GLY A O 1
ATOM 628 N N . PRO A 1 82 ? 13.898 -4.926 -5.719 1 92.75 82 PRO A N 1
ATOM 629 C CA . PRO A 1 82 ? 14.945 -4.059 -5.168 1 92.75 82 PRO A CA 1
ATOM 630 C C . PRO A 1 82 ? 14.852 -3.912 -3.65 1 92.75 82 PRO A C 1
ATOM 632 O O . PRO A 1 82 ? 13.836 -4.273 -3.053 1 92.75 82 PRO A O 1
ATOM 635 N N . ASP A 1 83 ? 15.797 -3.338 -2.979 1 87.06 83 ASP A N 1
ATOM 636 C CA . ASP A 1 83 ? 15.953 -3.273 -1.529 1 87.06 83 ASP A CA 1
ATOM 637 C C . ASP A 1 83 ? 14.781 -2.545 -0.877 1 87.06 83 ASP A C 1
ATOM 639 O O . ASP A 1 83 ? 14.453 -2.805 0.281 1 87.06 83 ASP A O 1
ATOM 643 N N . TRP A 1 84 ? 14.133 -1.767 -1.664 1 86.75 84 TRP A N 1
ATOM 644 C CA . TRP A 1 84 ? 13.133 -0.884 -1.073 1 86.75 84 TRP A CA 1
ATOM 645 C C . TRP A 1 84 ? 11.773 -1.577 -0.987 1 86.75 84 TRP A C 1
ATOM 647 O O . TRP A 1 84 ? 10.867 -1.098 -0.302 1 86.75 84 TRP A O 1
ATOM 657 N N . VAL A 1 85 ? 11.562 -2.684 -1.633 1 90.75 85 VAL A N 1
ATOM 658 C CA . VAL A 1 85 ? 10.242 -3.303 -1.683 1 90.75 85 VAL A CA 1
ATOM 659 C C . VAL A 1 85 ? 9.82 -3.736 -0.28 1 90.75 85 VAL A C 1
ATOM 661 O O . VAL A 1 85 ? 8.672 -3.535 0.122 1 90.75 85 VAL A O 1
ATOM 664 N N . GLY A 1 86 ? 10.688 -4.297 0.437 1 87.56 86 GLY A N 1
ATOM 665 C CA . GLY A 1 86 ? 10.375 -4.691 1.803 1 87.56 86 GLY A CA 1
ATOM 666 C C . GLY A 1 86 ? 9.898 -3.533 2.662 1 87.56 86 GLY A C 1
ATOM 667 O O . GLY A 1 86 ? 8.891 -3.648 3.363 1 87.56 86 GLY A O 1
ATOM 668 N N . ASN A 1 87 ? 10.641 -2.461 2.582 1 86.75 87 ASN A N 1
ATOM 669 C CA . ASN A 1 87 ? 10.266 -1.265 3.326 1 86.75 87 ASN A CA 1
ATOM 670 C C . ASN A 1 87 ? 8.914 -0.719 2.861 1 86.75 87 ASN A C 1
ATOM 672 O O . ASN A 1 87 ? 8.133 -0.211 3.67 1 86.75 87 ASN A O 1
ATOM 676 N N . ALA A 1 88 ? 8.656 -0.814 1.551 1 87.81 88 ALA A N 1
ATOM 677 C CA . ALA A 1 88 ? 7.391 -0.358 0.988 1 87.81 88 ALA A CA 1
ATOM 678 C C . ALA A 1 88 ? 6.219 -1.146 1.569 1 87.81 88 ALA A C 1
ATOM 680 O O . ALA A 1 88 ? 5.211 -0.562 1.971 1 87.81 88 ALA A O 1
ATOM 681 N N . VAL A 1 89 ? 6.41 -2.428 1.614 1 89.19 89 VAL A N 1
ATOM 682 C CA . VAL A 1 89 ? 5.379 -3.311 2.146 1 89.19 89 VAL A CA 1
ATOM 683 C C . VAL A 1 89 ? 5.121 -2.98 3.615 1 89.19 89 VAL A C 1
ATOM 685 O O . VAL A 1 89 ? 3.973 -2.949 4.059 1 89.19 89 VAL A O 1
ATOM 688 N N . ARG A 1 90 ? 6.16 -2.641 4.266 1 85.12 90 ARG A N 1
ATOM 689 C CA . ARG A 1 90 ? 6.027 -2.299 5.676 1 85.12 90 ARG A CA 1
ATOM 690 C C . ARG A 1 90 ? 5.344 -0.949 5.852 1 85.12 90 ARG A C 1
ATOM 692 O O . ARG A 1 90 ? 4.539 -0.771 6.77 1 85.12 90 ARG A O 1
ATOM 699 N N . LEU A 1 91 ? 5.672 -0.063 5.078 1 85.25 91 LEU A N 1
ATOM 700 C CA . LEU A 1 91 ? 5.125 1.283 5.188 1 85.25 91 LEU A CA 1
ATOM 701 C C . LEU A 1 91 ? 3.641 1.297 4.828 1 85.25 91 LEU A C 1
ATOM 703 O O . LEU A 1 91 ? 2.83 1.886 5.551 1 85.25 91 LEU A O 1
ATOM 707 N N . LEU A 1 92 ? 3.27 0.583 3.768 1 87.19 92 LEU A N 1
ATOM 708 C CA . LEU A 1 92 ? 1.924 0.734 3.225 1 87.19 92 LEU A CA 1
ATOM 709 C C . LEU A 1 92 ? 1.032 -0.427 3.65 1 87.19 92 LEU A C 1
ATOM 711 O O . LEU A 1 92 ? -0.18 -0.401 3.424 1 87.19 92 LEU A O 1
ATOM 715 N N . GLY A 1 93 ? 1.607 -1.396 4.297 1 85.88 93 GLY A N 1
ATOM 716 C CA . GLY A 1 93 ? 0.884 -2.58 4.738 1 85.88 93 GLY A CA 1
ATOM 717 C C . GLY A 1 93 ? -0.407 -2.254 5.465 1 85.88 93 GLY A C 1
ATOM 718 O O . GLY A 1 93 ? -1.468 -2.779 5.121 1 85.88 93 GLY A O 1
ATOM 719 N N . PRO A 1 94 ? -0.376 -1.419 6.426 1 84.81 94 PRO A N 1
ATOM 720 C CA . PRO A 1 94 ? -1.572 -1.088 7.207 1 84.81 94 PRO A CA 1
ATOM 721 C C . PRO A 1 94 ? -2.67 -0.45 6.359 1 84.81 94 PRO A C 1
ATOM 723 O O . PRO A 1 94 ? -3.836 -0.435 6.762 1 84.81 94 PRO A O 1
ATOM 726 N N . PHE A 1 95 ? -2.32 0.058 5.16 1 86.25 95 PHE A N 1
ATOM 727 C CA . PHE A 1 95 ? -3.287 0.762 4.328 1 86.25 95 PHE A CA 1
ATOM 728 C C . PHE A 1 95 ? -3.854 -0.164 3.258 1 86.25 95 PHE A C 1
ATOM 730 O O . PHE A 1 95 ? -4.742 0.229 2.496 1 86.25 95 PHE A O 1
ATOM 737 N N . VAL A 1 96 ? -3.297 -1.338 3.213 1 86.06 96 VAL A N 1
ATOM 738 C CA . VAL A 1 96 ? -3.768 -2.336 2.26 1 86.06 96 VAL A CA 1
ATOM 739 C C . VAL A 1 96 ? -4.84 -3.209 2.91 1 86.06 96 VAL A C 1
ATOM 741 O O . VAL A 1 96 ? -4.676 -3.656 4.047 1 86.06 96 VAL A O 1
ATOM 744 N N . SER A 1 97 ? -5.926 -3.416 2.289 1 81.62 97 SER A N 1
ATOM 745 C CA . SER A 1 97 ? -7.066 -4.137 2.848 1 81.62 97 SER A CA 1
ATOM 746 C C . SER A 1 97 ? -6.777 -5.633 2.949 1 81.62 97 SER A C 1
ATOM 748 O O . SER A 1 97 ? -7.371 -6.328 3.775 1 81.62 97 SER A O 1
ATOM 750 N N . ALA A 1 98 ? -5.926 -6.164 2.16 1 87.62 98 ALA A N 1
ATOM 751 C CA . ALA A 1 98 ? -5.562 -7.578 2.168 1 87.62 98 ALA A CA 1
ATOM 752 C C . ALA A 1 98 ? -4.352 -7.828 3.062 1 87.62 98 ALA A C 1
ATOM 754 O O . ALA A 1 98 ? -3.611 -6.898 3.389 1 87.62 98 ALA A O 1
ATOM 755 N N . GLU A 1 99 ? -4.195 -9.086 3.459 1 88.5 99 GLU A N 1
ATOM 756 C CA . GLU A 1 99 ? -2.959 -9.43 4.148 1 88.5 99 GLU A CA 1
ATOM 757 C C . GLU A 1 99 ? -1.753 -9.297 3.225 1 88.5 99 GLU A C 1
ATOM 759 O O . GLU A 1 99 ? -1.797 -9.727 2.07 1 88.5 99 GLU A O 1
ATOM 764 N N . LEU A 1 100 ? -0.728 -8.633 3.752 1 90.5 100 LEU A N 1
ATOM 765 C CA . LEU A 1 100 ? 0.436 -8.336 2.924 1 90.5 100 LEU A CA 1
ATOM 766 C C . LEU A 1 100 ? 1.709 -8.891 3.555 1 90.5 100 LEU A C 1
ATOM 768 O O . LEU A 1 100 ? 1.89 -8.805 4.773 1 90.5 100 LEU A O 1
ATOM 772 N N . ALA A 1 101 ? 2.58 -9.453 2.707 1 90.56 101 ALA A N 1
ATOM 773 C CA . ALA A 1 101 ? 3.887 -9.914 3.17 1 90.56 101 ALA A CA 1
ATOM 774 C C . ALA A 1 101 ? 4.957 -9.703 2.102 1 90.56 101 ALA A C 1
ATOM 776 O O . ALA A 1 101 ? 4.637 -9.469 0.933 1 90.56 101 ALA A O 1
ATOM 777 N N . TRP A 1 102 ? 6.168 -9.727 2.588 1 93.31 102 TRP A N 1
ATOM 778 C CA . TRP A 1 102 ? 7.328 -9.703 1.707 1 93.31 102 TRP A CA 1
ATOM 779 C C . TRP A 1 102 ? 8.414 -10.641 2.217 1 93.31 102 TRP A C 1
ATOM 781 O O . TRP A 1 102 ? 8.695 -10.688 3.418 1 93.31 102 TRP A O 1
ATOM 791 N N . TYR A 1 103 ? 8.953 -11.359 1.307 1 93.62 103 TYR A N 1
ATOM 792 C CA . TYR A 1 103 ? 10.109 -12.211 1.578 1 93.62 103 TYR A CA 1
ATOM 793 C C . TYR A 1 103 ? 11.227 -11.945 0.575 1 93.62 103 TYR A C 1
ATOM 795 O O . TYR A 1 103 ? 10.969 -11.727 -0.61 1 93.62 103 TYR A O 1
ATOM 803 N N . PRO A 1 104 ? 12.516 -12.039 1.093 1 94.62 104 PRO A N 1
ATOM 804 C CA . PRO A 1 104 ? 13.602 -12.016 0.106 1 94.62 104 PRO A CA 1
ATOM 805 C C . PRO A 1 104 ? 13.609 -13.25 -0.794 1 94.62 104 PRO A C 1
ATOM 807 O O . PRO A 1 104 ? 12.992 -14.266 -0.459 1 94.62 104 PRO A O 1
ATOM 810 N N . LEU A 1 105 ? 14.281 -13.109 -1.862 1 94.75 105 LEU A N 1
ATOM 811 C CA . LEU A 1 105 ? 14.281 -14.188 -2.848 1 94.75 105 LEU A CA 1
ATOM 812 C C . LEU A 1 105 ? 14.82 -15.484 -2.238 1 94.75 105 LEU A C 1
ATOM 814 O O . LEU A 1 105 ? 14.344 -16.562 -2.572 1 94.75 105 LEU A O 1
ATOM 818 N N . GLU A 1 106 ? 15.734 -15.367 -1.322 1 95.5 106 GLU A N 1
ATOM 819 C CA . GLU A 1 106 ? 16.344 -16.516 -0.67 1 95.5 106 GLU A CA 1
ATOM 820 C C . GLU A 1 106 ? 15.32 -17.266 0.181 1 95.5 106 GLU A C 1
ATOM 822 O O . GLU A 1 106 ? 15.555 -18.422 0.563 1 95.5 106 GLU A O 1
ATOM 827 N N . HIS A 1 107 ? 14.211 -16.672 0.495 1 96.12 107 HIS A N 1
ATOM 828 C CA . HIS A 1 107 ? 13.172 -17.297 1.303 1 96.12 107 HIS A CA 1
ATOM 829 C C . HIS A 1 107 ? 11.891 -17.5 0.498 1 96.12 107 HIS A C 1
ATOM 831 O O . HIS A 1 107 ? 10.789 -17.391 1.039 1 96.12 107 HIS A O 1
ATOM 837 N N . LYS A 1 108 ? 12.031 -17.766 -0.695 1 96.19 108 LYS A N 1
ATOM 838 C CA . LYS A 1 108 ? 10.914 -17.984 -1.605 1 96.19 108 LYS A CA 1
ATOM 839 C C . LYS A 1 108 ? 10 -19.094 -1.102 1 96.19 108 LYS A C 1
ATOM 841 O O . LYS A 1 108 ? 8.773 -18.969 -1.159 1 96.19 108 LYS A O 1
ATOM 846 N N . ASP A 1 109 ? 10.594 -20.141 -0.64 1 96.44 109 ASP A N 1
ATOM 847 C CA . ASP A 1 109 ? 9.805 -21.281 -0.172 1 96.44 109 ASP A CA 1
ATOM 848 C C . ASP A 1 109 ? 8.898 -20.875 0.992 1 96.44 109 ASP A C 1
ATOM 850 O O . ASP A 1 109 ? 7.766 -21.359 1.098 1 96.44 109 ASP A O 1
ATOM 854 N N . GLU A 1 110 ? 9.375 -20.047 1.854 1 95.62 110 GLU A N 1
ATOM 855 C CA . GLU A 1 110 ? 8.57 -19.562 2.967 1 95.62 110 GLU A CA 1
ATOM 856 C C . GLU A 1 110 ? 7.406 -18.719 2.471 1 95.62 110 GLU A C 1
ATOM 858 O O . GLU A 1 110 ? 6.305 -18.781 3.02 1 95.62 110 GLU A O 1
ATOM 863 N N . ALA A 1 111 ? 7.684 -17.953 1.433 1 94.31 111 ALA A N 1
ATOM 864 C CA . ALA A 1 111 ? 6.637 -17.125 0.845 1 94.31 111 ALA A CA 1
ATOM 865 C C . ALA A 1 111 ? 5.527 -17.984 0.239 1 94.31 111 ALA A C 1
ATOM 867 O O . ALA A 1 111 ? 4.344 -17.688 0.421 1 94.31 111 ALA A O 1
ATOM 868 N N . ILE A 1 112 ? 5.93 -19.016 -0.381 1 95.88 112 ILE A N 1
ATOM 869 C CA . ILE A 1 112 ? 4.98 -19.922 -1.019 1 95.88 112 ILE A CA 1
ATOM 870 C C . ILE A 1 112 ? 4.121 -20.609 0.046 1 95.88 112 ILE A C 1
ATOM 872 O O . ILE A 1 112 ? 2.898 -20.688 -0.089 1 95.88 112 ILE A O 1
ATOM 876 N N . ARG A 1 113 ? 4.754 -21 1.104 1 94.75 113 ARG A N 1
ATOM 877 C CA . ARG A 1 113 ? 4.012 -21.625 2.193 1 94.75 113 ARG A CA 1
ATOM 878 C C . ARG A 1 113 ? 3.037 -20.641 2.832 1 94.75 113 ARG A C 1
ATOM 880 O O . ARG A 1 113 ? 1.9 -21 3.146 1 94.75 113 ARG A O 1
ATOM 887 N N . TRP A 1 114 ? 3.494 -19.484 2.986 1 92.56 114 TRP A N 1
ATOM 888 C CA . TRP A 1 114 ? 2.695 -18.438 3.611 1 92.56 114 TRP A CA 1
ATOM 889 C C . TRP A 1 114 ? 1.42 -18.172 2.814 1 92.56 114 TRP A C 1
ATOM 891 O O . TRP A 1 114 ? 0.324 -18.141 3.379 1 92.56 114 TRP A O 1
ATOM 901 N N . ILE A 1 115 ? 1.554 -18.031 1.504 1 94.06 115 ILE A N 1
ATOM 902 C CA . ILE A 1 115 ? 0.414 -17.641 0.685 1 94.06 115 ILE A CA 1
ATOM 903 C C . ILE A 1 115 ? -0.501 -18.828 0.455 1 94.06 115 ILE A C 1
ATOM 905 O O . ILE A 1 115 ? -1.722 -18.688 0.368 1 94.06 115 ILE A O 1
ATOM 909 N N . ALA A 1 116 ? 0.068 -20 0.366 1 94.56 116 ALA A N 1
ATOM 910 C CA . ALA A 1 116 ? -0.722 -21.203 0.18 1 94.56 116 ALA A CA 1
ATOM 911 C C . ALA A 1 116 ? -1.638 -21.453 1.376 1 94.56 116 ALA A C 1
ATOM 913 O O . A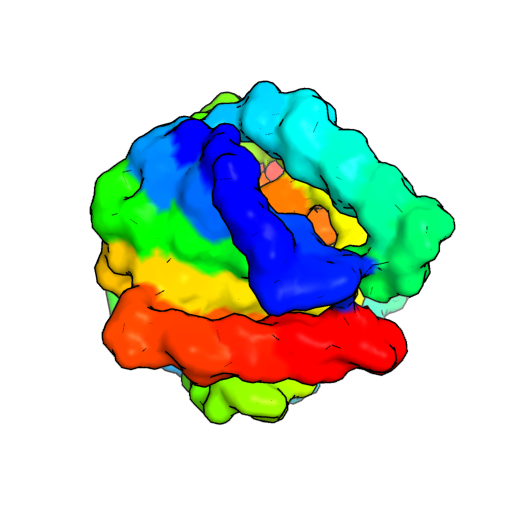LA A 1 116 ? -2.766 -21.922 1.214 1 94.56 116 ALA A O 1
ATOM 914 N N . LYS A 1 117 ? -1.133 -21.125 2.527 1 92.19 117 LYS A N 1
ATOM 915 C CA . LYS A 1 117 ? -1.926 -21.297 3.742 1 92.19 117 LYS A CA 1
ATOM 916 C C . LYS A 1 117 ? -3.135 -20.359 3.742 1 92.19 117 LYS A C 1
ATOM 918 O O . LYS A 1 117 ? -4.184 -20.703 4.297 1 92.19 117 LYS A O 1
ATOM 923 N N . ARG A 1 118 ? -3.02 -19.297 3.039 1 90.81 118 ARG A N 1
ATOM 924 C CA . ARG A 1 118 ? -4.082 -18.297 3.035 1 90.81 118 ARG A CA 1
ATOM 925 C C . ARG A 1 118 ? -5.102 -18.578 1.94 1 90.81 118 ARG A C 1
ATOM 927 O O . ARG A 1 118 ? -6.238 -18.109 2.004 1 90.81 118 ARG A O 1
ATOM 934 N N . SER A 1 119 ? -4.633 -19.203 0.941 1 88.38 119 SER A N 1
ATOM 935 C CA . SER A 1 119 ? -5.562 -19.547 -0.129 1 88.38 119 SER A CA 1
ATOM 936 C C . SER A 1 119 ? -6.367 -20.797 0.223 1 88.38 119 SER A C 1
ATOM 938 O O . SER A 1 119 ? -7.402 -21.062 -0.389 1 88.38 119 SER A O 1
ATOM 940 N N . ALA A 1 120 ? -5.832 -21.688 1.007 1 76 120 ALA A N 1
ATOM 941 C CA . ALA A 1 120 ? -6.473 -22.953 1.373 1 76 120 ALA A CA 1
ATOM 942 C C . ALA A 1 120 ? -7.656 -22.703 2.307 1 76 120 ALA A C 1
ATOM 944 O O . ALA A 1 120 ? -8.5 -23.594 2.486 1 76 120 ALA A O 1
ATOM 945 N N . CYS A 1 121 ? -7.781 -21.484 2.871 1 61.5 121 CYS A N 1
ATOM 946 C CA . CYS A 1 121 ? -8.859 -21.344 3.838 1 61.5 121 CYS A CA 1
ATOM 947 C C . CYS A 1 121 ? -10.156 -20.906 3.146 1 61.5 121 CYS A C 1
ATOM 949 O O . CYS A 1 121 ? -10.117 -20.188 2.15 1 61.5 121 CYS A O 1
ATOM 951 N N . MET B 1 1 ? 8.016 6.695 14.227 1 88.06 1 MET B N 1
ATOM 952 C CA . MET B 1 1 ? 7.121 7.414 15.125 1 88.06 1 MET B CA 1
ATOM 953 C C . MET B 1 1 ? 6.164 8.305 14.344 1 88.06 1 MET B C 1
ATOM 955 O O . MET B 1 1 ? 6.562 8.93 13.359 1 88.06 1 MET B O 1
ATOM 959 N N . LEU B 1 2 ? 4.977 8.336 14.789 1 89.81 2 LEU B N 1
ATOM 960 C CA . LEU B 1 2 ? 3.959 9.203 14.211 1 89.81 2 LEU B CA 1
ATOM 961 C C . LEU B 1 2 ? 3.574 10.32 15.188 1 89.81 2 LEU B C 1
ATOM 963 O O . LEU B 1 2 ? 3.299 10.055 16.359 1 89.81 2 LEU B O 1
ATOM 967 N N . CYS B 1 3 ? 3.613 11.547 14.68 1 91.12 3 CYS B N 1
ATOM 968 C CA . CYS B 1 3 ? 3.23 12.695 15.492 1 91.12 3 CYS B CA 1
ATOM 969 C C . CYS B 1 3 ? 2.182 13.539 14.773 1 91.12 3 CYS B C 1
ATOM 971 O O . CYS B 1 3 ? 2.275 13.758 13.562 1 91.12 3 CYS B O 1
ATOM 973 N N . GLN B 1 4 ? 1.28 13.953 15.602 1 92.12 4 GLN B N 1
ATOM 974 C CA . GLN B 1 4 ? 0.277 14.836 15.008 1 92.12 4 GLN B CA 1
ATOM 975 C C . GLN B 1 4 ? 0.845 16.219 14.75 1 92.12 4 GLN B C 1
ATOM 977 O O . GLN B 1 4 ? 1.571 16.766 15.586 1 92.12 4 GLN B O 1
ATOM 982 N N . ILE B 1 5 ? 0.516 16.781 13.609 1 94.69 5 ILE B N 1
ATOM 983 C CA . ILE B 1 5 ? 0.838 18.156 13.266 1 94.69 5 ILE B CA 1
ATOM 984 C C . ILE B 1 5 ? -0.449 18.953 13.031 1 94.69 5 ILE B C 1
ATOM 986 O O . ILE B 1 5 ? -1.543 18.375 13.039 1 94.69 5 ILE B O 1
ATOM 990 N N . PRO B 1 6 ? -0.345 20.219 12.93 1 93.12 6 PRO B N 1
ATOM 991 C CA . PRO B 1 6 ? -1.57 21 12.758 1 93.12 6 PRO B CA 1
ATOM 992 C C . PRO B 1 6 ? -2.379 20.562 11.539 1 93.12 6 PRO B C 1
ATOM 994 O O . PRO B 1 6 ? -1.804 20.234 10.492 1 93.12 6 PRO B O 1
ATOM 997 N N . ASP B 1 7 ? -3.682 20.547 11.719 1 90.56 7 ASP B N 1
ATOM 998 C CA . ASP B 1 7 ? -4.566 20.172 10.625 1 90.56 7 ASP B CA 1
ATOM 999 C C . ASP B 1 7 ? -4.453 21.141 9.453 1 90.56 7 ASP B C 1
ATOM 1001 O O . ASP B 1 7 ? -4.438 22.359 9.656 1 90.56 7 ASP B O 1
ATOM 1005 N N . ILE B 1 8 ? -4.465 20.609 8.312 1 93.94 8 ILE B N 1
ATOM 1006 C CA . ILE B 1 8 ? -4.281 21.469 7.145 1 93.94 8 ILE B CA 1
ATOM 1007 C C . ILE B 1 8 ? -5.637 21.75 6.504 1 93.94 8 ILE B C 1
ATOM 1009 O O . ILE B 1 8 ? -5.758 22.656 5.68 1 93.94 8 ILE B O 1
ATOM 1013 N N . ALA B 1 9 ? -6.684 20.984 6.832 1 93.12 9 ALA B N 1
ATOM 1014 C CA . ALA B 1 9 ? -8.047 21.141 6.336 1 93.12 9 ALA B CA 1
ATOM 1015 C C . ALA B 1 9 ? -9.031 20.297 7.141 1 93.12 9 ALA B C 1
ATOM 1017 O O . ALA B 1 9 ? -8.633 19.375 7.848 1 93.12 9 ALA B O 1
ATOM 1018 N N . LYS B 1 10 ? -10.25 20.656 7.039 1 90.94 10 LYS B N 1
ATOM 1019 C CA . LYS B 1 10 ? -11.273 19.844 7.684 1 90.94 10 LYS B CA 1
ATOM 1020 C C . LYS B 1 10 ? -11.273 18.422 7.129 1 90.94 10 LYS B C 1
ATOM 1022 O O . LYS B 1 10 ? -11.148 18.219 5.922 1 90.94 10 LYS B O 1
ATOM 1027 N N . GLY B 1 11 ? -11.375 17.469 8.047 1 93.94 11 GLY B N 1
ATOM 1028 C CA . GLY B 1 11 ? -11.484 16.078 7.625 1 93.94 11 GLY B CA 1
ATOM 1029 C C . GLY B 1 11 ? -10.148 15.461 7.25 1 93.94 11 GLY B C 1
ATOM 1030 O O . GLY B 1 11 ? -10.094 14.312 6.801 1 93.94 11 GLY B O 1
ATOM 1031 N N . VAL B 1 12 ? -9.086 16.297 7.43 1 96.75 12 VAL B N 1
ATOM 1032 C CA . VAL B 1 12 ? -7.758 15.805 7.098 1 96.75 12 VAL B CA 1
ATOM 1033 C C . VAL B 1 12 ? -6.953 15.602 8.375 1 96.75 12 VAL B C 1
ATOM 1035 O O . VAL B 1 12 ? -6.707 16.547 9.125 1 96.75 12 VAL B O 1
ATOM 1038 N N . ILE B 1 13 ? -6.602 14.375 8.625 1 96.56 13 ILE B N 1
ATOM 1039 C CA . ILE B 1 13 ? -5.664 14.078 9.703 1 96.56 13 ILE B CA 1
ATOM 1040 C C . ILE B 1 13 ? -4.234 14.336 9.227 1 96.56 13 ILE B C 1
ATOM 1042 O O . ILE B 1 13 ? -3.77 13.711 8.273 1 96.56 13 ILE B O 1
ATOM 1046 N N . SER B 1 14 ? -3.547 15.234 9.875 1 97.12 14 SER B N 1
ATOM 1047 C CA . SER B 1 14 ? -2.197 15.625 9.484 1 97.12 14 SER B CA 1
ATOM 1048 C C . SER B 1 14 ? -1.155 15.086 10.453 1 97.12 14 SER B C 1
ATOM 1050 O O . SER B 1 14 ? -1.219 15.352 11.656 1 97.12 14 SER B O 1
ATOM 1052 N N . LEU B 1 15 ? -0.183 14.375 9.859 1 96.56 15 LEU B N 1
ATOM 1053 C CA . LEU B 1 15 ? 0.801 13.688 10.688 1 96.56 15 LEU B CA 1
ATOM 1054 C C . LEU B 1 15 ? 2.213 13.922 10.164 1 96.56 15 LEU B C 1
ATOM 1056 O O . LEU B 1 15 ? 2.393 14.273 8.992 1 96.56 15 LEU B O 1
ATOM 1060 N N . PHE B 1 16 ? 3.154 13.727 11.078 1 95.44 16 PHE B N 1
ATOM 1061 C CA . PHE B 1 16 ? 4.574 13.641 10.75 1 95.44 16 PHE B CA 1
ATOM 1062 C C . PHE B 1 16 ? 5.129 12.273 11.125 1 95.44 16 PHE B C 1
ATOM 1064 O O . PHE B 1 16 ? 4.879 11.773 12.227 1 95.44 16 PHE B O 1
ATOM 1071 N N . ALA B 1 17 ? 5.82 11.695 10.164 1 93.62 17 ALA B N 1
ATOM 1072 C CA . ALA B 1 17 ? 6.367 10.352 10.375 1 93.62 17 ALA B CA 1
ATOM 1073 C C . ALA B 1 17 ? 7.891 10.359 10.273 1 93.62 17 ALA B C 1
ATOM 1075 O O . ALA B 1 17 ? 8.453 10.906 9.32 1 93.62 17 ALA B O 1
ATOM 1076 N N . SER B 1 18 ? 8.516 9.719 11.266 1 91.25 18 SER B N 1
ATOM 1077 C CA . SER B 1 18 ? 9.977 9.602 11.273 1 91.25 18 SER B CA 1
ATOM 1078 C C . SER B 1 18 ? 10.422 8.289 11.906 1 91.25 18 SER B C 1
ATOM 1080 O O . SER B 1 18 ? 9.773 7.789 12.828 1 91.25 18 SER B O 1
ATOM 1082 N N . GLY B 1 19 ? 11.547 7.855 11.367 1 88.31 19 GLY B N 1
ATOM 1083 C CA . GLY B 1 19 ? 12.086 6.621 11.922 1 88.31 19 GLY B CA 1
ATOM 1084 C C . GLY B 1 19 ? 11.188 5.422 11.688 1 88.31 19 GLY B C 1
ATOM 1085 O O . GLY B 1 19 ? 10.68 5.223 10.578 1 88.31 19 GLY B O 1
ATOM 1086 N N . ARG B 1 20 ? 11.055 4.629 12.75 1 84.06 20 ARG B N 1
ATOM 1087 C CA . ARG B 1 20 ? 10.242 3.422 12.664 1 84.06 20 ARG B CA 1
ATOM 1088 C C . ARG B 1 20 ? 8.836 3.666 13.211 1 84.06 20 ARG B C 1
ATOM 1090 O O . ARG B 1 20 ? 8.68 4.18 14.32 1 84.06 20 ARG B O 1
ATOM 1097 N N . ILE B 1 21 ? 7.902 3.391 12.359 1 84 21 ILE B N 1
ATOM 1098 C CA . ILE B 1 21 ? 6.52 3.475 12.82 1 84 21 ILE B CA 1
ATOM 1099 C C . ILE B 1 21 ? 6.117 2.162 13.492 1 84 21 ILE B C 1
ATOM 1101 O O . ILE B 1 21 ? 6.344 1.082 12.945 1 84 21 ILE B O 1
ATOM 1105 N N . THR B 1 22 ? 5.535 2.209 14.625 1 80.81 22 THR B N 1
ATOM 1106 C CA . THR B 1 22 ? 5.219 1.008 15.391 1 80.81 22 THR B CA 1
ATOM 1107 C C . THR B 1 22 ? 3.742 0.648 15.25 1 80.81 22 THR B C 1
ATOM 1109 O O . THR B 1 22 ? 2.926 1.492 14.875 1 80.81 22 THR B O 1
ATOM 1112 N N . ALA B 1 23 ? 3.463 -0.596 15.641 1 76.81 23 ALA B N 1
ATOM 1113 C CA . ALA B 1 23 ? 2.074 -1.047 15.672 1 76.81 23 ALA B CA 1
ATOM 1114 C C . ALA B 1 23 ? 1.246 -0.211 16.641 1 76.81 23 ALA B C 1
ATOM 1116 O O . ALA B 1 23 ? 0.063 0.04 16.406 1 76.81 23 ALA B O 1
ATOM 1117 N N . GLU B 1 24 ? 1.884 0.255 17.625 1 80.56 24 GLU B N 1
ATOM 1118 C CA . GLU B 1 24 ? 1.219 1.077 18.625 1 80.56 24 GLU B CA 1
ATOM 1119 C C . GLU B 1 24 ? 0.78 2.418 18.047 1 80.56 24 GLU B C 1
ATOM 1121 O O . GLU B 1 24 ? -0.283 2.934 18.391 1 80.56 24 GLU B O 1
ATOM 1126 N N . ASP B 1 25 ? 1.595 2.969 17.188 1 83.81 25 ASP B N 1
ATOM 1127 C CA . ASP B 1 25 ? 1.24 4.223 16.531 1 83.81 25 ASP B CA 1
ATOM 1128 C C . ASP B 1 25 ? -0.043 4.07 15.719 1 83.81 25 ASP B C 1
ATOM 1130 O O . ASP B 1 25 ? -0.908 4.949 15.742 1 83.81 25 ASP B O 1
ATOM 1134 N N . TYR B 1 26 ? -0.182 2.947 15.164 1 83.25 26 TYR B N 1
ATOM 1135 C CA . TYR B 1 26 ? -1.365 2.707 14.344 1 83.25 26 TYR B CA 1
ATOM 1136 C C . TYR B 1 26 ? -2.578 2.402 15.219 1 83.25 26 TYR B C 1
ATOM 1138 O O . TYR B 1 26 ? -3.648 2.984 15.023 1 83.25 26 TYR B O 1
ATOM 1146 N N . ARG B 1 27 ? -2.352 1.523 16.125 1 82.81 27 ARG B N 1
ATOM 1147 C CA . ARG B 1 27 ? -3.455 1.011 16.922 1 82.81 27 ARG B CA 1
ATOM 1148 C C . ARG B 1 27 ? -3.975 2.076 17.891 1 82.81 27 ARG B C 1
ATOM 1150 O O . ARG B 1 27 ? -5.184 2.203 18.094 1 82.81 27 ARG B O 1
ATOM 1157 N N . THR B 1 28 ? -3.068 2.832 18.359 1 84.44 28 THR B N 1
ATOM 1158 C CA . THR B 1 28 ? -3.471 3.691 19.469 1 84.44 28 THR B CA 1
ATOM 1159 C C . THR B 1 28 ? -3.74 5.113 18.984 1 84.44 28 THR B C 1
ATOM 1161 O O . THR B 1 28 ? -4.574 5.82 19.547 1 84.44 28 THR B O 1
ATOM 1164 N N . TYR B 1 29 ? -3.115 5.383 17.922 1 86.88 29 TYR B N 1
ATOM 1165 C CA . TYR B 1 29 ? -3.266 6.77 17.484 1 86.88 29 TYR B CA 1
ATOM 1166 C C . TYR B 1 29 ? -4.07 6.855 16.203 1 86.88 29 TYR B C 1
ATOM 1168 O O . TYR B 1 29 ? -5.137 7.48 16.172 1 86.88 29 TYR B O 1
ATOM 1176 N N . LEU B 1 30 ? -3.643 6.191 15.203 1 89.81 30 LEU B N 1
ATOM 1177 C CA . LEU B 1 30 ? -4.207 6.414 13.883 1 89.81 30 LEU B CA 1
ATOM 1178 C C . LEU B 1 30 ? -5.602 5.809 13.773 1 89.81 30 LEU B C 1
ATOM 1180 O O . LEU B 1 30 ? -6.523 6.445 13.258 1 89.81 30 LEU B O 1
ATOM 1184 N N . ARG B 1 31 ? -5.75 4.629 14.336 1 91.5 31 ARG B N 1
ATOM 1185 C CA . ARG B 1 31 ? -7.027 3.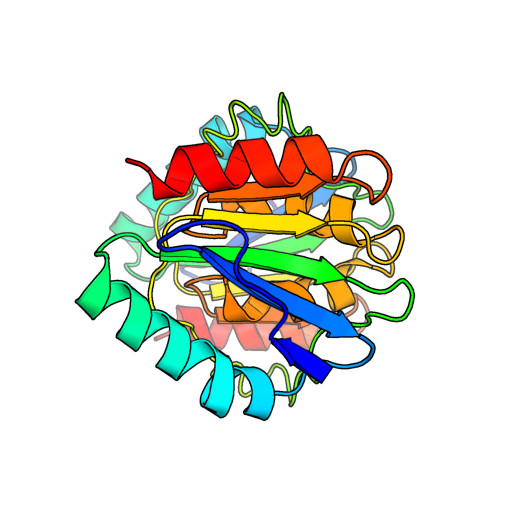928 14.234 1 91.5 31 ARG B CA 1
ATOM 1186 C C . ARG B 1 31 ? -8.141 4.723 14.898 1 91.5 31 ARG B C 1
ATOM 1188 O O . ARG B 1 31 ? -9.172 5 14.281 1 91.5 31 ARG B O 1
ATOM 1195 N N . PRO B 1 32 ? -7.965 5.199 16.141 1 94 32 PRO B N 1
ATOM 1196 C CA . PRO B 1 32 ? -9.016 6 16.781 1 94 32 PRO B CA 1
ATOM 1197 C C . PRO B 1 32 ? -9.234 7.34 16.078 1 94 32 PRO B C 1
ATOM 1199 O O . PRO B 1 32 ? -10.359 7.84 16.031 1 94 32 PRO B O 1
ATOM 1202 N N . ALA B 1 33 ? -8.203 7.895 15.602 1 93.56 33 ALA B N 1
ATOM 1203 C CA . ALA B 1 33 ? -8.32 9.172 14.906 1 93.56 33 ALA B CA 1
ATOM 1204 C C . ALA B 1 33 ? -9.188 9.047 13.664 1 93.56 33 ALA B C 1
ATOM 1206 O O . ALA B 1 33 ? -10.047 9.891 13.406 1 93.56 33 ALA B O 1
ATOM 1207 N N . ILE B 1 34 ? -9.016 7.996 12.945 1 94.81 34 ILE B N 1
ATOM 1208 C CA . ILE B 1 34 ? -9.781 7.777 11.727 1 94.81 34 ILE B CA 1
ATOM 1209 C C . ILE B 1 34 ? -11.258 7.609 12.07 1 94.81 34 ILE B C 1
ATOM 1211 O O . ILE B 1 34 ? -12.125 8.188 11.406 1 94.81 34 ILE B O 1
ATOM 1215 N N . LYS B 1 35 ? -11.516 6.883 13.117 1 95.06 35 LYS B N 1
ATOM 1216 C CA . LYS B 1 35 ? -12.891 6.648 13.531 1 95.06 35 LYS B CA 1
ATOM 1217 C C . LYS B 1 35 ? -13.57 7.945 13.969 1 95.06 35 LYS B C 1
ATOM 1219 O O . LYS B 1 35 ? -14.711 8.211 13.586 1 95.06 35 LYS B O 1
ATOM 1224 N N . SER B 1 36 ? -12.844 8.688 14.688 1 94.81 36 SER B N 1
ATOM 1225 C CA . SER B 1 36 ? -13.383 9.953 15.18 1 94.81 36 SER B CA 1
ATOM 1226 C C . SER B 1 36 ? -13.664 10.914 14.031 1 94.81 36 SER B C 1
ATOM 1228 O O . SER B 1 36 ? -14.727 11.531 13.984 1 94.81 36 SER B O 1
ATOM 1230 N N . TYR B 1 37 ? -12.711 11.023 13.141 1 94.06 37 TYR B N 1
ATOM 1231 C CA . TYR B 1 37 ? -12.875 11.922 12 1 94.06 37 TYR B CA 1
ATOM 1232 C C . TYR B 1 37 ? -14.031 11.477 11.117 1 94.06 37 TYR B C 1
ATOM 1234 O O . TYR B 1 37 ? -14.766 12.305 10.57 1 94.06 37 TYR B O 1
ATOM 1242 N N . ARG B 1 38 ? -14.164 10.211 11 1 94.94 38 ARG B N 1
ATOM 1243 C CA . ARG B 1 38 ? -15.266 9.68 10.195 1 94.94 38 ARG B CA 1
ATOM 1244 C C . ARG B 1 38 ? -16.609 10.07 10.789 1 94.94 38 ARG B C 1
ATOM 1246 O O . ARG B 1 38 ? -17.531 10.453 10.055 1 94.94 38 ARG B O 1
ATOM 1253 N N . GLN B 1 39 ? -16.734 10 12.047 1 94.38 39 GLN B N 1
ATOM 1254 C CA . GLN B 1 39 ? -17.969 10.344 12.742 1 94.38 39 GLN B CA 1
ATOM 1255 C C . GLN B 1 39 ? -18.266 11.836 12.648 1 94.38 39 GLN B C 1
ATOM 1257 O O . GLN B 1 39 ? -19.422 12.242 12.492 1 94.38 39 GLN B O 1
ATOM 1262 N N . GLU B 1 40 ? -17.219 12.578 12.609 1 92.81 40 GLU B N 1
ATOM 1263 C CA . GLU B 1 40 ? -17.375 14.023 12.688 1 92.81 40 GLU B CA 1
ATOM 1264 C C . GLU B 1 40 ? -17.562 14.633 11.297 1 92.81 40 GLU B C 1
ATOM 1266 O O . GLU B 1 40 ? -18.359 15.547 11.117 1 92.81 40 GLU B O 1
ATOM 1271 N N . TRP B 1 41 ? -16.859 14.062 10.273 1 91.88 41 TRP B N 1
ATOM 1272 C CA . TRP B 1 41 ? -16.797 14.773 9 1 91.88 41 TRP B CA 1
ATOM 1273 C C . TRP B 1 41 ? -17.281 13.883 7.855 1 91.88 41 TRP B C 1
ATOM 1275 O O . TRP B 1 41 ? -17.469 14.352 6.734 1 91.88 41 TRP B O 1
ATOM 1285 N N . GLY B 1 42 ? -17.406 12.609 8.156 1 91.31 42 GLY B N 1
ATOM 1286 C CA . GLY B 1 42 ? -17.734 11.68 7.09 1 91.31 42 GLY B CA 1
ATOM 1287 C C . GLY B 1 42 ? -16.547 11.289 6.242 1 91.31 42 GLY B C 1
ATOM 1288 O O . GLY B 1 42 ? -16.094 10.141 6.285 1 91.31 42 GLY B O 1
ATOM 1289 N N . GLN B 1 43 ? -15.969 12.32 5.699 1 92.62 43 GLN B N 1
ATOM 1290 C CA . GLN B 1 43 ? -14.766 12.086 4.91 1 92.62 43 GLN B CA 1
ATOM 1291 C C . GLN B 1 43 ? -13.523 12.062 5.793 1 92.62 43 GLN B C 1
ATOM 1293 O O . GLN B 1 43 ? -13.367 12.906 6.68 1 92.62 43 GLN B O 1
ATOM 1298 N N . VAL B 1 44 ? -12.695 11.125 5.527 1 95.44 44 VAL B N 1
ATOM 1299 C CA . VAL B 1 44 ? -11.453 11.039 6.281 1 95.44 44 VAL B CA 1
ATOM 1300 C C . VAL B 1 44 ? -10.273 10.938 5.32 1 95.44 44 VAL B C 1
ATOM 1302 O O . VAL B 1 44 ? -10.141 9.953 4.582 1 95.44 44 VAL B O 1
ATOM 1305 N N . CYS B 1 45 ? -9.469 11.93 5.355 1 96.38 45 CYS B N 1
ATOM 1306 C CA . CYS B 1 45 ? -8.258 11.984 4.547 1 96.38 45 CYS B CA 1
ATOM 1307 C C . CYS B 1 45 ? -7.02 12.07 5.43 1 96.38 45 CYS B C 1
ATOM 1309 O O . CYS B 1 45 ? -7.07 12.633 6.523 1 96.38 45 CYS B O 1
ATOM 1311 N N . LEU B 1 46 ? -5.945 11.531 4.945 1 96.56 46 LEU B N 1
ATOM 1312 C CA . LEU B 1 46 ? -4.688 11.508 5.684 1 96.56 46 LEU B CA 1
ATOM 1313 C C . LEU B 1 46 ? -3.602 12.266 4.93 1 96.56 46 LEU B C 1
ATOM 1315 O O . LEU B 1 46 ? -3.396 12.039 3.734 1 96.56 46 LEU B O 1
ATOM 1319 N N . TYR B 1 47 ? -3.025 13.148 5.598 1 96.88 47 TYR B N 1
ATOM 1320 C CA . TYR B 1 47 ? -1.841 13.875 5.16 1 96.88 47 TYR B CA 1
ATOM 1321 C C . TYR B 1 47 ? -0.635 13.531 6.027 1 96.88 47 TYR B C 1
ATOM 1323 O O . TYR B 1 47 ? -0.639 13.781 7.234 1 96.88 47 TYR B O 1
ATOM 1331 N N . ILE B 1 48 ? 0.515 12.984 5.43 1 96.44 48 ILE B N 1
ATOM 1332 C CA . ILE B 1 48 ? 1.663 12.539 6.211 1 96.44 48 ILE B CA 1
ATOM 1333 C C . ILE B 1 48 ? 2.943 13.141 5.641 1 96.44 48 ILE B C 1
ATOM 1335 O O . ILE B 1 48 ? 3.318 12.852 4.5 1 96.44 48 ILE B O 1
ATOM 1339 N N . GLU B 1 49 ? 3.553 13.945 6.434 1 97.06 49 GLU B N 1
ATOM 1340 C CA . GLU B 1 49 ? 4.906 14.383 6.105 1 97.06 49 GLU B CA 1
ATOM 1341 C C . GLU B 1 49 ? 5.945 13.383 6.602 1 97.06 49 GLU B C 1
ATOM 1343 O O . GLU B 1 49 ? 6.027 13.109 7.801 1 97.06 49 GLU B O 1
ATOM 1348 N N . ALA B 1 50 ? 6.758 12.891 5.734 1 95.5 50 ALA B N 1
ATOM 1349 C CA . ALA B 1 50 ? 7.73 11.852 6.074 1 95.5 50 ALA B CA 1
ATOM 1350 C C . ALA B 1 50 ? 9.148 12.422 6.121 1 95.5 50 ALA B C 1
ATOM 1352 O O . ALA B 1 50 ? 9.555 13.164 5.227 1 95.5 50 ALA B O 1
ATOM 1353 N N . ASP B 1 51 ? 9.805 12.016 7.105 1 94.06 51 ASP B N 1
ATOM 1354 C CA . ASP B 1 51 ? 11.211 12.359 7.266 1 94.06 51 ASP B CA 1
ATOM 1355 C C . ASP B 1 51 ? 12.102 11.453 6.414 1 94.06 51 ASP B C 1
ATOM 1357 O O . ASP B 1 51 ? 11.711 10.336 6.078 1 94.06 51 ASP B O 1
ATOM 1361 N N . VAL B 1 52 ? 13.32 11.852 6.105 1 92.06 52 VAL B N 1
ATOM 1362 C CA . VAL B 1 52 ? 14.258 11.109 5.262 1 92.06 52 VAL B CA 1
ATOM 1363 C C . VAL B 1 52 ? 14.703 9.844 5.984 1 92.06 52 VAL B C 1
ATOM 1365 O O . VAL B 1 52 ? 15.195 8.898 5.355 1 92.06 52 VAL B O 1
ATOM 1368 N N 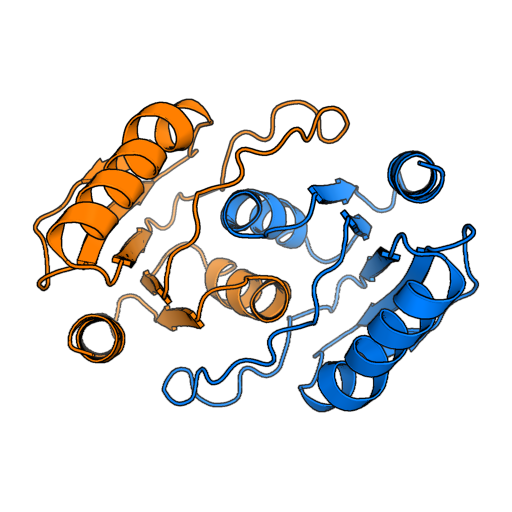. LEU B 1 53 ? 14.484 9.781 7.301 1 91 53 LEU B N 1
ATOM 1369 C CA . LEU B 1 53 ? 14.93 8.641 8.086 1 91 53 LEU B CA 1
ATOM 1370 C C . LEU B 1 53 ? 13.812 7.617 8.242 1 91 53 LEU B C 1
ATOM 1372 O O . LEU B 1 53 ? 13.969 6.625 8.961 1 91 53 LEU B O 1
ATOM 1376 N N . LEU B 1 54 ? 12.742 7.777 7.559 1 90.44 54 LEU B N 1
ATOM 1377 C CA . LEU B 1 54 ? 11.609 6.863 7.66 1 90.44 54 LEU B CA 1
ATOM 1378 C C . LEU B 1 54 ? 11.977 5.48 7.129 1 90.44 54 LEU B C 1
ATOM 1380 O O . LEU B 1 54 ? 12.516 5.359 6.031 1 90.44 54 LEU B O 1
ATOM 1384 N N . GLU B 1 55 ? 11.766 4.414 7.852 1 81.44 55 GLU B N 1
ATOM 1385 C CA . GLU B 1 55 ? 12.07 3.033 7.488 1 81.44 55 GLU B CA 1
ATOM 1386 C C . GLU B 1 55 ? 10.797 2.236 7.219 1 81.44 55 GLU B C 1
ATOM 1388 O O . GLU B 1 55 ? 10.828 1.221 6.52 1 81.44 55 GLU B O 1
ATOM 1393 N N . GLY B 1 56 ? 9.766 2.686 7.711 1 69.12 56 GLY B N 1
ATOM 1394 C CA . GLY B 1 56 ? 8.523 1.938 7.656 1 69.12 56 GLY B CA 1
ATOM 1395 C C . GLY B 1 56 ? 8.078 1.43 9.016 1 69.12 56 GLY B C 1
ATOM 1396 O O . GLY B 1 56 ? 8.32 2.072 10.039 1 69.12 56 GLY B O 1
ATOM 1397 N N . TRP B 1 57 ? 7.242 0.503 9.07 1 60.12 57 TRP B N 1
ATOM 1398 C CA . TRP B 1 57 ? 6.73 0.009 10.344 1 60.12 57 TRP B CA 1
ATOM 1399 C C . TRP B 1 57 ? 7.406 -1.303 10.727 1 60.12 57 TRP B C 1
ATOM 1401 O O . TRP B 1 57 ? 7.988 -1.981 9.883 1 60.12 57 TRP B O 1
ATOM 1411 N N . GLU B 1 58 ? 7.754 -1.517 12.188 1 54.88 58 GLU B N 1
ATOM 1412 C CA . GLU B 1 58 ? 8.297 -2.783 12.664 1 54.88 58 GLU B CA 1
ATOM 1413 C C . GLU B 1 58 ? 7.414 -3.957 12.25 1 54.88 58 GLU B C 1
ATOM 1415 O O . GLU B 1 58 ? 6.211 -3.959 12.523 1 54.88 58 GLU B O 1
ATOM 1420 N N . MET B 1 59 ? 7.688 -4.398 11.289 1 48.22 59 MET B N 1
ATOM 1421 C CA . MET B 1 59 ? 6.902 -5.586 10.961 1 48.22 59 MET B CA 1
ATOM 1422 C C . MET B 1 59 ? 6.965 -6.609 12.094 1 48.22 59 MET B C 1
ATOM 1424 O O . MET B 1 59 ? 8.047 -7.035 12.492 1 48.22 59 MET B O 1
ATOM 1428 N N . ALA B 1 60 ? 6.645 -6.648 13.312 1 43.69 60 ALA B N 1
ATOM 1429 C CA . ALA B 1 60 ? 6.613 -8.008 13.844 1 43.69 60 ALA B CA 1
ATOM 1430 C C . ALA B 1 60 ? 6.367 -9.023 12.727 1 43.69 60 ALA B C 1
ATOM 1432 O O . ALA B 1 60 ? 5.844 -8.68 11.664 1 43.69 60 ALA B O 1
ATOM 1433 N N . SER B 1 61 ? 6.379 -10.539 13.039 1 39.47 61 SER B N 1
ATOM 1434 C CA . SER B 1 61 ? 6.41 -11.742 12.211 1 39.47 61 SER B CA 1
ATOM 1435 C C . SER B 1 61 ? 5.547 -11.578 10.969 1 39.47 61 SER B C 1
ATOM 1437 O O . SER B 1 61 ? 4.402 -11.133 11.055 1 39.47 61 SER B O 1
ATOM 1439 N N . LEU B 1 62 ? 5.93 -11.336 9.734 1 41.62 62 LEU B N 1
ATOM 1440 C CA . LEU B 1 62 ? 5.297 -11.633 8.453 1 41.62 62 LEU B CA 1
ATOM 1441 C C . LEU B 1 62 ? 4.176 -12.648 8.625 1 41.62 62 LEU B C 1
ATOM 1443 O O . LEU B 1 62 ? 3.248 -12.695 7.812 1 41.62 62 LEU B O 1
ATOM 1447 N N . SER B 1 63 ? 4.574 -13.852 9.18 1 39.75 63 SER B N 1
ATOM 1448 C CA . SER B 1 63 ? 3.619 -14.938 9.359 1 39.75 63 SER B CA 1
ATOM 1449 C C . SER B 1 63 ? 2.326 -14.445 10 1 39.75 63 SER B C 1
ATOM 1451 O O . SER B 1 63 ? 1.28 -15.078 9.875 1 39.75 63 SER B O 1
ATOM 1453 N N . GLY B 1 64 ? 2.457 -13.859 11.242 1 40.47 64 GLY B N 1
ATOM 1454 C CA . GLY B 1 64 ? 1.308 -13.32 11.953 1 40.47 64 GLY B CA 1
ATOM 1455 C C . GLY B 1 64 ? 0.764 -12.047 11.344 1 40.47 64 GLY B C 1
ATOM 1456 O O . GLY B 1 64 ? 0.678 -11.016 12.008 1 40.47 64 GLY B O 1
ATOM 1457 N N . ALA B 1 65 ? 1.131 -11.734 10.383 1 42.16 65 ALA B N 1
ATOM 1458 C CA . ALA B 1 65 ? 0.707 -10.562 9.633 1 42.16 65 ALA B CA 1
ATOM 1459 C C . ALA B 1 65 ? -0.702 -10.133 10.031 1 42.16 65 ALA B C 1
ATOM 1461 O O . ALA B 1 65 ? -1.683 -10.523 9.398 1 42.16 65 ALA B O 1
ATOM 1462 N N . GLY B 1 66 ? -1.145 -10.57 10.93 1 47.22 66 GLY B N 1
ATOM 1463 C CA . GLY B 1 66 ? -2.412 -10.078 11.438 1 47.22 66 GLY B CA 1
ATOM 1464 C C . GLY B 1 66 ? -2.477 -8.562 11.516 1 47.22 66 GLY B C 1
ATOM 1465 O O . GLY B 1 66 ? -2.18 -7.977 12.555 1 47.22 66 GLY B O 1
ATOM 1466 N N . GLU B 1 67 ? -1.851 -7.969 10.398 1 54.09 67 GLU B N 1
ATOM 1467 C CA . GLU B 1 67 ? -1.507 -6.59 10.07 1 54.09 67 GLU B CA 1
ATOM 1468 C C . GLU B 1 67 ? -2.623 -5.633 10.484 1 54.09 67 GLU B C 1
ATOM 1470 O O . GLU B 1 67 ? -3.785 -6.027 10.578 1 54.09 67 GLU B O 1
ATOM 1475 N N . VAL B 1 68 ? -2.139 -4.738 11.258 1 61.44 68 VAL B N 1
ATOM 1476 C CA . VAL B 1 68 ? -3.027 -3.637 11.609 1 61.44 68 VAL B CA 1
ATOM 1477 C C . VAL B 1 68 ? -3.781 -3.156 10.375 1 61.44 68 VAL B C 1
ATOM 1479 O O . VAL B 1 68 ? -3.166 -2.773 9.375 1 61.44 68 VAL B O 1
ATOM 1482 N N . GLN B 1 69 ? -4.945 -3.691 10.164 1 75.5 69 GLN B N 1
ATOM 1483 C CA . GLN B 1 69 ? -5.828 -3.117 9.156 1 75.5 69 GLN B CA 1
ATOM 1484 C C . GLN B 1 69 ? -6.559 -1.892 9.695 1 75.5 69 GLN B C 1
ATOM 1486 O O . GLN B 1 69 ? -7.203 -1.958 10.742 1 75.5 69 GLN B O 1
ATOM 1491 N N . LEU B 1 70 ? -6.195 -0.836 8.992 1 85.94 70 LEU B N 1
ATOM 1492 C CA . LEU B 1 70 ? -6.848 0.416 9.352 1 85.94 70 LEU B CA 1
ATOM 1493 C C . LEU B 1 70 ? -8.289 0.444 8.852 1 85.94 70 LEU B C 1
ATOM 1495 O O . LEU B 1 70 ? -8.617 -0.19 7.848 1 85.94 70 LEU B O 1
ATOM 1499 N N . PRO B 1 71 ? -9.125 1.154 9.695 1 88.62 71 PRO B N 1
ATOM 1500 C CA . PRO B 1 71 ? -10.453 1.391 9.125 1 88.62 71 PRO B CA 1
ATOM 1501 C C . PRO B 1 71 ? -10.406 2.111 7.781 1 88.62 71 PRO B C 1
ATOM 1503 O O . PRO B 1 71 ? -9.383 2.719 7.441 1 88.62 71 PRO B O 1
ATOM 1506 N N . PRO B 1 72 ? -11.477 2.004 7.059 1 89.56 72 PRO B N 1
ATOM 1507 C CA . PRO B 1 72 ? -11.484 2.652 5.742 1 89.56 72 PRO B CA 1
ATOM 1508 C C . PRO B 1 72 ? -11.305 4.164 5.832 1 89.56 72 PRO B C 1
ATOM 1510 O O . PRO B 1 72 ? -11.789 4.797 6.773 1 89.56 72 PRO B O 1
ATOM 1513 N N . PHE B 1 73 ? -10.648 4.723 4.914 1 92.81 73 PHE B N 1
ATOM 1514 C CA . PHE B 1 73 ? -10.469 6.156 4.699 1 92.81 73 PHE B CA 1
ATOM 1515 C C . PHE B 1 73 ? -10.484 6.484 3.213 1 92.81 73 PHE B C 1
ATOM 1517 O O . PHE B 1 73 ? -10.5 5.582 2.371 1 92.81 73 PHE B O 1
ATOM 1524 N N . ASP B 1 74 ? -10.453 7.727 2.922 1 92.38 74 ASP B N 1
ATOM 1525 C CA . ASP B 1 74 ? -10.828 8.078 1.557 1 92.38 74 ASP B CA 1
ATOM 1526 C C . ASP B 1 74 ? -9.602 8.43 0.722 1 92.38 74 ASP B C 1
ATOM 1528 O O . ASP B 1 74 ? -9.547 8.133 -0.473 1 92.38 74 ASP B O 1
ATOM 1532 N N . ALA B 1 75 ? -8.641 9.055 1.372 1 92.88 75 ALA B N 1
ATOM 1533 C CA . ALA B 1 75 ? -7.438 9.438 0.633 1 92.88 75 ALA B CA 1
ATOM 1534 C C . ALA B 1 75 ? -6.234 9.555 1.565 1 92.88 75 ALA B C 1
ATOM 1536 O O . ALA B 1 75 ? -6.387 9.859 2.752 1 92.88 75 ALA B O 1
ATOM 1537 N N . LEU B 1 76 ? -5.055 9.328 0.981 1 94.44 76 LEU B N 1
ATOM 1538 C CA . LEU B 1 76 ? -3.775 9.398 1.68 1 94.44 76 LEU B CA 1
ATOM 1539 C C . LEU B 1 76 ? -2.707 10.039 0.796 1 94.44 76 LEU B C 1
ATOM 1541 O O . LEU B 1 76 ? -2.547 9.656 -0.364 1 94.44 76 LEU B O 1
ATOM 1545 N N . VAL B 1 77 ? -2.041 11.031 1.303 1 94.19 77 VAL B N 1
ATOM 1546 C CA . VAL B 1 77 ? -0.918 11.602 0.564 1 94.19 77 VAL B CA 1
ATOM 1547 C C . VAL B 1 77 ? 0.325 11.625 1.451 1 94.19 77 VAL B C 1
ATOM 1549 O O . VAL B 1 77 ? 0.262 12.055 2.605 1 94.19 77 VAL B O 1
ATOM 1552 N N . PHE B 1 78 ? 1.419 11.117 0.921 1 94.25 78 PHE B N 1
ATOM 1553 C CA . PHE B 1 78 ? 2.732 11.258 1.538 1 94.25 78 PHE B CA 1
ATOM 1554 C C . PHE B 1 78 ? 3.477 12.453 0.948 1 94.25 78 PHE B C 1
ATOM 1556 O O . PHE B 1 78 ? 3.432 12.68 -0.262 1 94.25 78 PHE B O 1
ATOM 1563 N N . VAL B 1 79 ? 4.125 13.141 1.827 1 95.81 79 VAL B N 1
ATOM 1564 C CA . VAL B 1 79 ? 4.965 14.25 1.387 1 95.81 79 VAL B CA 1
ATOM 1565 C C . VAL B 1 79 ? 6.398 14.031 1.869 1 95.81 79 VAL B C 1
ATOM 1567 O O . VAL B 1 79 ? 6.645 13.93 3.074 1 95.81 79 VAL B O 1
ATOM 1570 N N . GLY B 1 80 ? 7.309 13.922 0.9 1 95.62 80 GLY B N 1
ATOM 1571 C CA . GLY B 1 80 ? 8.711 13.719 1.222 1 95.62 80 GLY B CA 1
ATOM 1572 C C . GLY B 1 80 ? 9.055 12.281 1.536 1 95.62 80 GLY B C 1
ATOM 1573 O O . GLY B 1 80 ? 8.531 11.359 0.902 1 95.62 80 GLY B O 1
ATOM 1574 N N . GLY B 1 81 ? 10.086 12.07 2.508 1 93.69 81 GLY B N 1
ATOM 1575 C CA . GLY B 1 81 ? 10.594 10.75 2.838 1 93.69 81 GLY B CA 1
ATOM 1576 C C . GLY B 1 81 ? 11.82 10.367 2.035 1 93.69 81 GLY B C 1
ATOM 1577 O O . GLY B 1 81 ? 12.289 11.141 1.2 1 93.69 81 GLY B O 1
ATOM 1578 N N . PRO B 1 82 ? 12.336 9.242 2.443 1 92.69 82 PRO B N 1
ATOM 1579 C CA . PRO B 1 82 ? 13.461 8.758 1.645 1 92.69 82 PRO B CA 1
ATOM 1580 C C . PRO B 1 82 ? 13.094 8.523 0.182 1 92.69 82 PRO B C 1
ATOM 1582 O O . PRO B 1 82 ? 11.906 8.484 -0.16 1 92.69 82 PRO B O 1
ATOM 1585 N N . ASP B 1 83 ? 14.008 8.273 -0.697 1 87.12 83 ASP B N 1
ATOM 1586 C CA . ASP B 1 83 ? 13.859 8.203 -2.146 1 87.12 83 ASP B CA 1
ATOM 1587 C C . ASP B 1 83 ? 12.891 7.09 -2.545 1 87.12 83 ASP B C 1
ATOM 1589 O O . ASP B 1 83 ? 12.242 7.168 -3.59 1 87.12 83 ASP B O 1
ATOM 1593 N N . TRP B 1 84 ? 12.727 6.168 -1.664 1 86.81 84 TRP B N 1
ATOM 1594 C CA . TRP B 1 84 ? 11.977 4.973 -2.045 1 86.81 84 TRP B CA 1
ATOM 1595 C C . TRP B 1 84 ? 10.484 5.168 -1.805 1 86.81 84 TRP B C 1
ATOM 1597 O O . TRP B 1 84 ? 9.664 4.383 -2.291 1 86.81 84 TRP B O 1
ATOM 1607 N N . VAL B 1 85 ? 10.062 6.152 -1.087 1 90.75 85 VAL B N 1
ATOM 1608 C CA . VAL B 1 85 ? 8.656 6.293 -0.72 1 90.75 85 VAL B CA 1
ATOM 1609 C C . VAL B 1 85 ? 7.812 6.504 -1.976 1 90.75 85 VAL B C 1
ATOM 1611 O O . VAL B 1 85 ? 6.742 5.91 -2.117 1 90.75 85 VAL B O 1
ATOM 1614 N N . GLY B 1 86 ? 8.25 7.297 -2.846 1 87.56 86 GLY B N 1
ATOM 1615 C CA . GLY B 1 86 ? 7.527 7.504 -4.09 1 87.56 86 GLY B CA 1
ATOM 1616 C C . GLY B 1 86 ? 7.293 6.219 -4.863 1 87.56 86 GLY B C 1
ATOM 1617 O O . GLY B 1 86 ? 6.176 5.957 -5.316 1 87.56 86 GLY B O 1
ATOM 1618 N N . ASN B 1 87 ? 8.352 5.473 -4.996 1 86.75 87 ASN B N 1
ATOM 1619 C CA . ASN B 1 87 ? 8.242 4.191 -5.684 1 86.75 87 ASN B CA 1
ATOM 1620 C C . ASN B 1 87 ? 7.305 3.236 -4.949 1 86.75 87 ASN B C 1
ATOM 1622 O O . ASN B 1 87 ? 6.582 2.461 -5.582 1 86.75 87 ASN B O 1
ATOM 1626 N N . ALA B 1 88 ? 7.328 3.301 -3.619 1 87.88 88 ALA B N 1
ATOM 1627 C CA . ALA B 1 88 ? 6.457 2.461 -2.805 1 87.88 88 ALA B CA 1
ATOM 1628 C C . ALA B 1 88 ? 4.988 2.777 -3.072 1 87.88 88 ALA B C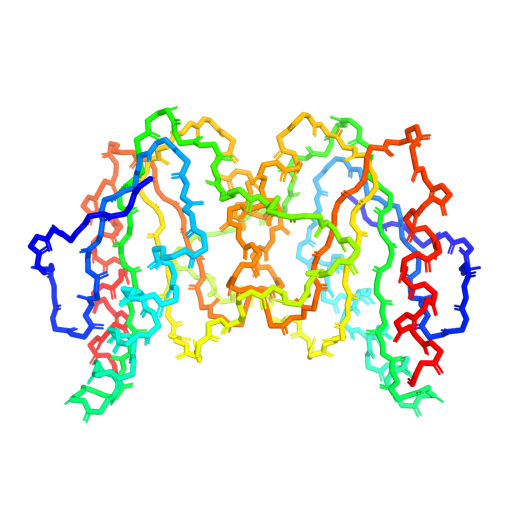 1
ATOM 1630 O O . ALA B 1 88 ? 4.176 1.868 -3.262 1 87.88 88 ALA B O 1
ATOM 1631 N N . VAL B 1 89 ? 4.715 4.039 -3.109 1 89.12 89 VAL B N 1
ATOM 1632 C CA . VAL B 1 89 ? 3.352 4.496 -3.361 1 89.12 89 VAL B CA 1
ATOM 1633 C C . VAL B 1 89 ? 2.902 4.035 -4.746 1 89.12 89 VAL B C 1
ATOM 1635 O O . VAL B 1 89 ? 1.766 3.59 -4.922 1 89.12 89 VAL B O 1
ATOM 1638 N N . ARG B 1 90 ? 3.824 4.043 -5.633 1 85.44 90 ARG B N 1
ATOM 1639 C CA . ARG B 1 90 ? 3.506 3.625 -6.992 1 85.44 90 ARG B CA 1
ATOM 1640 C C . ARG B 1 90 ? 3.303 2.115 -7.066 1 85.44 90 ARG B C 1
ATOM 1642 O O . ARG B 1 90 ? 2.438 1.635 -7.801 1 85.44 90 ARG B O 1
ATOM 1649 N N . LEU B 1 91 ? 4.062 1.429 -6.402 1 85.38 91 LEU B N 1
ATOM 1650 C CA . LEU B 1 91 ? 3.994 -0.028 -6.441 1 85.38 91 LEU B CA 1
ATOM 1651 C C . LEU B 1 91 ? 2.725 -0.531 -5.762 1 85.38 91 LEU B C 1
ATOM 1653 O O . LEU B 1 91 ? 2.021 -1.386 -6.305 1 85.38 91 LEU B O 1
ATOM 1657 N N . LEU B 1 92 ? 2.385 0.056 -4.617 1 87.31 92 LEU B N 1
ATOM 1658 C CA . LEU B 1 92 ? 1.331 -0.522 -3.791 1 87.31 92 LEU B CA 1
ATOM 1659 C C . LEU B 1 92 ? 0.025 0.249 -3.957 1 87.31 92 LEU B C 1
ATOM 1661 O O . LEU B 1 92 ? -1.02 -0.178 -3.459 1 87.31 92 LEU B O 1
ATOM 1665 N N . GLY B 1 93 ? 0.061 1.331 -4.676 1 86 93 GLY B N 1
ATOM 1666 C CA . GLY B 1 93 ? -1.102 2.176 -4.891 1 86 93 GLY B CA 1
ATOM 1667 C C . GLY B 1 93 ? -2.332 1.399 -5.324 1 86 93 GLY B C 1
ATOM 1668 O O . GLY B 1 93 ? -3.404 1.547 -4.734 1 86 93 GLY B O 1
ATOM 1669 N N . PRO B 1 94 ? -2.23 0.583 -6.305 1 84.69 94 PRO B N 1
ATOM 1670 C CA . PRO B 1 94 ? -3.381 -0.168 -6.809 1 84.69 94 PRO B CA 1
ATOM 1671 C C . PRO B 1 94 ? -3.975 -1.11 -5.762 1 84.69 94 PRO B C 1
ATOM 1673 O O . PRO B 1 94 ? -5.121 -1.541 -5.895 1 84.69 94 PRO B O 1
ATOM 1676 N N . PHE B 1 95 ? -3.209 -1.412 -4.691 1 86.19 95 PHE B N 1
ATOM 1677 C CA . PHE B 1 95 ? -3.662 -2.371 -3.691 1 86.19 95 PHE B CA 1
ATOM 1678 C C . PHE B 1 95 ? -4.258 -1.655 -2.484 1 86.19 95 PHE B C 1
ATOM 1680 O O . PHE B 1 95 ? -4.762 -2.297 -1.562 1 86.19 95 PHE B O 1
ATOM 1687 N N . VAL B 1 96 ? -4.141 -0.361 -2.52 1 86.12 96 VAL B N 1
ATOM 1688 C CA . VAL B 1 96 ? -4.691 0.453 -1.442 1 86.12 96 VAL B CA 1
ATOM 1689 C C . VAL B 1 96 ? -6.117 0.876 -1.794 1 86.12 96 VAL B C 1
ATOM 1691 O O . VAL B 1 96 ? -6.387 1.299 -2.922 1 86.12 96 VAL B O 1
ATOM 1694 N N . SER B 1 97 ? -7.047 0.73 -0.941 1 81.31 97 SER B N 1
ATOM 1695 C CA . SER B 1 97 ? -8.461 0.985 -1.193 1 81.31 97 SER B CA 1
ATOM 1696 C C . SER B 1 97 ? -8.742 2.48 -1.301 1 81.31 97 SER B C 1
ATOM 1698 O O . SER B 1 97 ? -9.734 2.887 -1.909 1 81.31 97 SER B O 1
ATOM 1700 N N . ALA B 1 98 ? -7.949 3.318 -0.739 1 87.62 98 ALA B N 1
ATOM 1701 C CA . ALA B 1 98 ? -8.109 4.77 -0.778 1 87.62 98 ALA B CA 1
ATOM 1702 C C . ALA B 1 98 ? -7.293 5.383 -1.911 1 87.62 98 ALA B C 1
ATOM 1704 O O . ALA B 1 98 ? -6.371 4.75 -2.432 1 87.62 98 ALA B O 1
ATOM 1705 N N . GLU B 1 99 ? -7.672 6.586 -2.273 1 88.44 99 GLU B N 1
ATOM 1706 C CA . GLU B 1 99 ? -6.816 7.305 -3.209 1 88.44 99 GLU B CA 1
ATOM 1707 C C . GLU B 1 99 ? -5.461 7.625 -2.582 1 88.44 99 GLU B C 1
ATOM 1709 O O . GLU B 1 99 ? -5.391 8.055 -1.431 1 88.44 99 GLU B O 1
ATOM 1714 N N . LEU B 1 100 ? -4.398 7.332 -3.355 1 90.5 100 LEU B N 1
ATOM 1715 C CA . LEU B 1 100 ? -3.053 7.484 -2.82 1 90.5 100 LEU B CA 1
ATOM 1716 C C . LEU B 1 100 ? -2.219 8.406 -3.701 1 90.5 100 LEU B C 1
ATOM 1718 O O . LEU B 1 100 ? -2.295 8.336 -4.93 1 90.5 100 LEU B O 1
ATOM 1722 N N . ALA B 1 101 ? -1.434 9.289 -3.049 1 90.69 101 ALA B N 1
ATOM 1723 C CA . ALA B 1 101 ? -0.501 10.141 -3.777 1 90.69 101 ALA B CA 1
ATOM 1724 C C . ALA B 1 101 ? 0.787 10.352 -2.984 1 90.69 101 ALA B C 1
ATOM 1726 O O . ALA B 1 101 ? 0.834 10.07 -1.784 1 90.69 101 ALA B O 1
ATOM 1727 N N . TRP B 1 102 ? 1.777 10.766 -3.73 1 93.31 102 TRP B N 1
ATOM 1728 C CA . TRP B 1 102 ? 3.043 11.18 -3.135 1 93.31 102 TRP B CA 1
ATOM 1729 C C . TRP B 1 102 ? 3.6 12.414 -3.84 1 93.31 102 TRP B C 1
ATOM 1731 O O . TRP B 1 102 ? 3.564 12.5 -5.07 1 93.31 102 TRP B O 1
ATOM 1741 N N . TYR B 1 103 ? 4.059 13.312 -3.049 1 93.69 103 TYR B N 1
ATOM 1742 C CA . TYR B 1 103 ? 4.758 14.492 -3.541 1 93.69 103 TYR B CA 1
ATOM 1743 C C . TYR B 1 103 ? 6.094 14.672 -2.824 1 93.69 103 TYR B C 1
ATOM 1745 O O . TYR B 1 103 ? 6.195 14.43 -1.619 1 93.69 103 TYR B O 1
ATOM 1753 N N . PRO B 1 104 ? 7.102 15.18 -3.609 1 94.62 104 PRO B N 1
ATOM 1754 C CA . PRO B 1 104 ? 8.32 15.562 -2.893 1 94.62 104 PRO B CA 1
ATOM 1755 C C . PRO B 1 104 ? 8.102 16.766 -1.97 1 94.62 104 PRO B C 1
ATOM 1757 O O . PRO B 1 104 ? 7.125 17.5 -2.121 1 94.62 104 PRO B O 1
ATOM 1760 N N . LEU B 1 105 ? 9.023 16.906 -1.082 1 94.75 105 LEU B N 1
ATOM 1761 C CA . LEU B 1 105 ? 8.883 17.953 -0.084 1 94.75 105 LEU B CA 1
ATOM 1762 C C . LEU B 1 105 ? 8.789 19.328 -0.748 1 94.75 105 LEU B C 1
ATOM 1764 O O . LEU B 1 105 ? 8.062 20.203 -0.279 1 94.75 105 LEU B O 1
ATOM 1768 N N . GLU B 1 106 ? 9.469 19.5 -1.846 1 95.5 106 GLU B N 1
ATOM 1769 C CA . GLU B 1 106 ? 9.484 20.766 -2.572 1 95.5 106 GLU B CA 1
ATOM 1770 C C . GLU B 1 106 ? 8.109 21.078 -3.15 1 95.5 106 GLU B C 1
ATOM 1772 O O . GLU B 1 106 ? 7.844 22.219 -3.531 1 95.5 106 GLU B O 1
ATOM 1777 N N . HIS B 1 107 ? 7.227 20.125 -3.238 1 96.12 107 HIS B N 1
ATOM 1778 C CA . HIS B 1 107 ? 5.883 20.328 -3.771 1 96.12 107 HIS B CA 1
ATOM 1779 C C . HIS B 1 107 ? 4.824 20.109 -2.695 1 96.12 107 HIS B C 1
ATOM 1781 O O . HIS B 1 107 ? 3.738 19.609 -2.982 1 96.12 107 HIS B O 1
ATOM 1787 N N . LYS B 1 108 ? 5.125 20.453 -1.551 1 96.19 108 LYS B N 1
ATOM 1788 C CA . LYS B 1 108 ? 4.23 20.297 -0.408 1 96.19 108 LYS B CA 1
ATOM 1789 C C . LYS B 1 108 ? 2.902 21.016 -0.654 1 96.19 108 LYS B C 1
ATOM 1791 O O . LYS B 1 108 ? 1.839 20.484 -0.329 1 96.19 108 LYS B O 1
ATOM 1796 N N . ASP B 1 109 ? 2.984 22.188 -1.203 1 96.31 109 ASP B N 1
ATOM 1797 C CA . ASP B 1 109 ? 1.771 22.953 -1.439 1 96.31 109 ASP B CA 1
ATOM 1798 C C . ASP B 1 109 ? 0.825 22.219 -2.387 1 96.31 109 ASP B C 1
ATOM 1800 O O . ASP B 1 109 ? -0.395 22.281 -2.221 1 96.31 109 ASP B O 1
ATOM 1804 N N . GLU B 1 110 ? 1.349 21.578 -3.367 1 95.56 110 GLU B N 1
ATOM 1805 C CA . GLU B 1 110 ? 0.534 20.781 -4.289 1 95.56 110 GLU B CA 1
ATOM 1806 C C . GLU B 1 110 ? -0.133 19.609 -3.576 1 95.56 110 GLU B C 1
ATOM 1808 O O . GLU B 1 110 ? -1.285 19.281 -3.861 1 95.56 110 GLU B O 1
ATOM 1813 N N . ALA B 1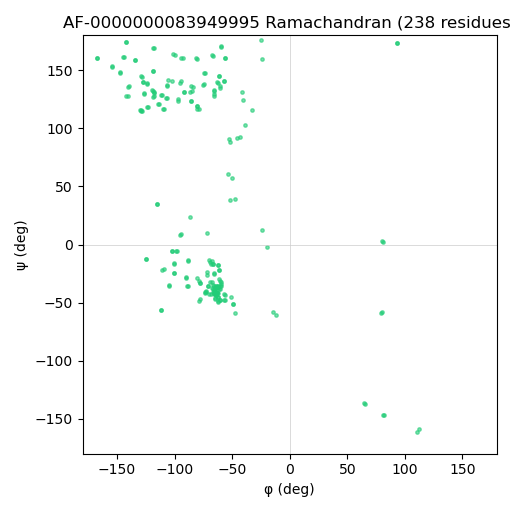 111 ? 0.619 19.047 -2.645 1 94.31 111 ALA B N 1
ATOM 1814 C CA . ALA B 1 111 ? 0.079 17.938 -1.869 1 94.31 111 ALA B CA 1
ATOM 1815 C C . ALA B 1 111 ? -1.09 18.391 -1 1 94.31 111 ALA B C 1
ATOM 1817 O O . ALA B 1 111 ? -2.113 17.703 -0.92 1 94.31 111 ALA B O 1
ATOM 1818 N N . ILE B 1 112 ? -0.956 19.547 -0.449 1 95.81 112 ILE B N 1
ATOM 1819 C CA . ILE B 1 112 ? -1.99 20.094 0.417 1 95.81 112 ILE B CA 1
ATOM 1820 C C . ILE B 1 112 ? -3.244 20.391 -0.402 1 95.81 112 ILE B C 1
ATOM 1822 O O . ILE B 1 112 ? -4.355 20.047 0.006 1 95.81 112 ILE B O 1
ATOM 1826 N N . ARG B 1 113 ? -3.037 20.922 -1.566 1 94.75 113 ARG B N 1
ATOM 1827 C CA . ARG B 1 113 ? -4.172 21.203 -2.439 1 94.75 113 ARG B CA 1
ATOM 1828 C C . ARG B 1 113 ? -4.863 19.922 -2.877 1 94.75 113 ARG B C 1
ATOM 1830 O O . ARG B 1 113 ? -6.094 19.859 -2.914 1 94.75 113 ARG B O 1
ATOM 1837 N N . TRP B 1 114 ? -4.086 18.984 -3.162 1 92.5 114 TRP B N 1
ATOM 1838 C CA . TRP B 1 114 ? -4.598 17.703 -3.629 1 92.5 114 TRP B CA 1
ATOM 1839 C C . TRP B 1 114 ? -5.496 17.062 -2.578 1 92.5 114 TRP B C 1
ATOM 1841 O O . TRP B 1 114 ? -6.609 16.625 -2.885 1 92.5 114 TRP B O 1
ATOM 1851 N N . ILE B 1 115 ? -5.031 17.031 -1.326 1 94.12 115 ILE B N 1
ATOM 1852 C CA . ILE B 1 115 ? -5.754 16.312 -0.287 1 94.12 115 ILE B CA 1
ATOM 1853 C C . ILE B 1 115 ? -6.949 17.125 0.185 1 94.12 115 ILE B C 1
ATOM 1855 O O . ILE B 1 115 ? -7.992 16.578 0.539 1 94.12 115 ILE B O 1
ATOM 1859 N N . ALA B 1 116 ? -6.805 18.406 0.171 1 94.5 116 ALA B N 1
ATOM 1860 C CA . ALA B 1 116 ? -7.902 19.297 0.572 1 94.5 116 ALA B CA 1
ATOM 1861 C C . ALA B 1 116 ? -9.086 19.156 -0.38 1 94.5 116 ALA B C 1
ATOM 1863 O O . ALA B 1 116 ? -10.242 19.219 0.045 1 94.5 116 ALA B O 1
ATOM 1864 N N . LYS B 1 117 ? -8.781 18.969 -1.621 1 92.12 117 LYS B N 1
ATOM 1865 C CA . LYS B 1 117 ? -9.836 18.797 -2.621 1 92.12 117 LYS B CA 1
ATOM 1866 C C . LYS B 1 117 ? -10.617 17.516 -2.383 1 92.12 117 LYS B C 1
ATOM 1868 O O . LYS B 1 117 ? -11.812 17.438 -2.676 1 92.12 117 LYS B O 1
ATOM 1873 N N . ARG B 1 118 ? -10 16.594 -1.748 1 90.75 118 ARG B N 1
ATOM 1874 C CA . ARG B 1 118 ? -10.625 15.289 -1.543 1 90.75 118 ARG B CA 1
ATOM 1875 C C . ARG B 1 118 ? -11.414 15.258 -0.238 1 90.75 118 ARG B C 1
ATOM 1877 O O . ARG B 1 118 ? -12.312 14.43 -0.066 1 90.75 118 ARG B O 1
ATOM 1884 N N . SER B 1 119 ? -10.969 16.031 0.667 1 88.44 119 SER B N 1
ATOM 1885 C CA . SER B 1 119 ? -11.703 16.094 1.93 1 88.44 119 SER B CA 1
ATOM 1886 C C . SER B 1 119 ? -12.938 16.969 1.813 1 88.44 119 SER B C 1
ATOM 1888 O O . SER B 1 119 ? -13.836 16.906 2.656 1 88.44 119 SER B O 1
ATOM 1890 N N . ALA B 1 120 ? -12.969 18.016 0.987 1 75.88 120 ALA B N 1
ATOM 1891 C CA . ALA B 1 120 ? -14.078 18.953 0.817 1 75.88 120 ALA B CA 1
ATOM 1892 C C . ALA B 1 120 ? -15.281 18.281 0.178 1 75.88 120 ALA B C 1
ATOM 1894 O O . ALA B 1 120 ? -16.406 18.797 0.236 1 75.88 120 ALA B O 1
ATOM 1895 N N . CYS B 1 121 ? -15.094 17.062 -0.4 1 61.28 121 CYS B N 1
ATOM 1896 C CA . CYS B 1 121 ? -16.25 16.484 -1.085 1 61.28 121 CYS B CA 1
ATOM 1897 C C . CYS B 1 121 ? -17.109 15.664 -0.127 1 61.28 121 CYS B C 1
ATOM 1899 O O . CYS B 1 121 ? -16.578 15.023 0.784 1 61.28 121 CYS B O 1
#

Foldseek 3Di:
DKDFDDDLAQQETEIEDAAADEPCCCVPPVQVVQVVSCVVQVAHEYHYEYDQRYDYYPPDPPVCPVPPDHDDHAEYEYEAYHPCVQVVCVVCVVVHPHHYYYYYNVVVVVRSVVRNVRSVD/DKDFDDDLAQQETEIEDAAADEPCCCVPPVQVVQVVSCVVQVAHEYHYEYDQRYDYYPPDPPVCCVPPDHDDHAEYEYEAYHPCVQVVCVVCVVVHPHHYYYYYNVVVVVRSVVRNVRSVD

InterPro domains:
  IPR021866 SpoIIAA-like [PF11964] (12-116)
  IPR036513 STAS domain superfamily [SSF52091] (1-116)
  IPR038396 SpoIIAA-like superfamily [G3DSA:3.40.50.10600] (4-116)

Secondary structure (DSSP, 8-state):
-EEE----STTEEEEEE-SEEPHHIIIIIIHHHHHHHHHHHS--EEEEEE-TT--EE----GGG----PPPP-SEEEEEE-STHHHHHHHHHGGGBSSEEEEE-GGGHHHHHHHHHHHH--/-EEE---SSTTEEEEEE-SEEPHHIIIIIIHHHHHHHHHHHS--EEEEEE-TT--EE----STT----PPPP-SEEEEEE-STHHHHHHHHHGGGBSSEEEEE-GGGHHHHHHHHHHHH--

Nearest PDB structures (foldseek):
  2ook-assembly1_B  TM=6.128E-01  e=5.079E-04  Shewanella frigidimarina NCIMB 400
  2qpo-assembly1_D  TM=3.786E-01  e=1.341E+00  Thermotoga maritima
  2qqe-assembly1_A-2  TM=3.581E-01  e=9.786E-01  Thermotoga maritima
  2qqe-assembly1_B-2  TM=3.854E-01  e=1.726E+00  Thermotoga maritima
  2j9r-assembly1_A  TM=3.582E-01  e=2.519E+00  Bacillus anthracis str. Sterne

Sequence (242 aa):
MLCQIPDIAKGVISLFASGRITAEDYRTYLRPAIKSYRQEWGQVCLYIEADVLLEGWEMASLSGAGEVQLPPFDALVFVGGPDWVGNAVRLLGPFVSAELAWYPLEHKDEAIRWIAKRSACMLCQIPDIAKGVISLFASGRITAEDYRTYLRPAIKSYRQEWGQVCLYIEADVLLEGWEMASLSGAGEVQLPPFDALVFVGGPDWVGNAVRLLGPFVSAELAWYPLEHKDEAIRWIAKRSAC

Organism: NCBI:txid38313